Protein AF-A0A9D6MX00-F1 (afdb_monomer)

Sequence (303 aa):
MRAGAASLRALCLAVLLPLNPARSAAAAAADRAGPEVAFKVITVYERATGSNRFDLFVPSTRDEASPQLATTRPVCRALLTSDWPAGPVPLFWVELARGFELRRRPLKGQENFTAPLFHAIAPANDLLAPQIAGLWSVTATNAQRVRHMPPMELGWDGERIFGRFDQNTDYRFAYLTGGALRSNVVQISVEYINDKYWLEGTWRPGRMDGRFSRLDGDDAGVWNATRRPRDSAPHVAGRLRPLFVWTRASDGAQRYALEGFQEPGWTRAVAPLCQAWEVEPQRTQRTRRGTGQEEPAWIKPSQ

Radius of gyration: 27.95 Å; Cα contacts (8 Å, |Δi|>4): 578; chains: 1; bounding box: 50×78×129 Å

Mean predicted aligned error: 12.85 Å

Secondary structure (DSSP, 8-state):
--PPP---------------HHHHHHHHHHTTS----EEEEEEEEEETTS-EEEE-----------TTEEEEEEEEEEEE-SS--SSPEEEEEEEETTEEEEESS--TT-TTT---SEEEBPPTT-SSHHHH-EEEEEEEEESS-EEEEEEEEEEE-SS-EEEEE-TTSS-TTEEEEEEEEETTEEEEEEEETTEEEEEEEEEETTEEEEEEEETTSS-EEEEEEEEPP-SS-----S-EEEEEEEEETTT--EEEEETT---TTEEE-SS-SEEEE--------------------PPPPP-

Nearest PDB structures (foldseek):
  5ee2-assembly1_A  TM=6.091E-01  e=1.651E-02  Neisseria gonorrhoeae FA 1090
  1pby-assembly1_A  TM=4.425E-01  e=1.050E-02  Paracoccus denitrificans
  5bvs-assembly2_B  TM=5.735E-01  e=1.011E-01  Pygoscelis papua
  1mdc-assembly1_A  TM=5.108E-01  e=4.997E-02  Manduca sexta
  7ntp-assembly2_B  TM=5.325E-01  e=2.766E-01  Homo sapiens

Foldseek 3Di:
DDDDDDDDDDDDDDDDDDDPVVVVVVVVVVVLPPPPWDKAFWKWFQFPVRFIDIDRDDPDDDDDDPPGGPDIDGFFIFTDDQFFFQAWQFWFWEADPVGTDIASAYPQVCQLPTDGSGTFHAFPVCPVFNQFAGWKWKWWDDPPDIDGDAIWGWGDRPFWIATAGDNVDPQPQKHFNTWGADPQWIWTWMGGNHWIKIFIFGDDRQKTKGKMDTPPDDDIGIMMIGGDDRPPDPDDPADWFFKWWKAAPPPRHIDIHTPPDDDPRIDTDPDGRHIGGHDDDPPPPPPPPPPPPPDDDDDDDDD

pLDDT: mean 76.04, std 21.47, range [29.2, 98.25]

Solvent-accessible surface area (backbone atoms only — not comparable to full-atom values): 17928 Å² total; per-residue (Å²): 137,87,85,80,88,82,85,84,83,80,83,82,82,78,82,81,72,84,80,57,66,70,59,54,50,50,53,58,51,57,71,63,58,61,78,82,77,44,74,44,60,36,31,35,33,31,34,78,85,64,31,55,44,80,48,81,66,67,99,69,79,96,73,82,87,67,98,55,64,70,48,79,46,81,58,27,32,37,40,44,69,96,65,52,53,51,28,40,34,50,32,18,76,35,84,50,100,91,48,71,46,83,34,63,59,61,56,92,94,36,44,82,79,55,72,58,71,33,30,33,39,43,34,91,88,44,74,58,30,38,58,53,9,12,37,25,45,31,40,38,36,40,97,89,48,79,41,80,48,74,34,35,34,33,35,46,70,88,74,37,36,46,38,22,51,47,81,94,46,94,63,87,52,48,42,52,78,41,30,39,69,53,101,47,40,34,38,39,35,35,38,47,76,89,46,45,34,43,37,40,30,46,50,51,91,51,38,36,40,38,38,34,34,34,76,90,54,88,59,47,36,39,34,39,31,40,46,50,73,54,71,73,74,82,82,69,89,64,57,74,38,44,29,28,49,27,36,27,76,93,77,64,37,44,40,72,43,42,71,86,72,80,60,92,67,53,44,70,52,89,66,51,78,23,25,33,28,52,65,74,75,77,74,76,76,73,76,76,75,74,85,75,78,79,76,81,84,77,84,82,84,88,128

Structure (mmCIF, N/CA/C/O backbone):
data_AF-A0A9D6MX00-F1
#
_entry.id   AF-A0A9D6MX00-F1
#
loop_
_atom_site.group_PDB
_atom_site.id
_atom_site.type_symbol
_atom_site.label_atom_id
_atom_site.label_alt_id
_atom_site.label_comp_id
_atom_site.label_asym_id
_atom_site.label_entity_id
_atom_site.label_seq_id
_atom_site.pdbx_PDB_ins_code
_atom_site.Cartn_x
_atom_site.Cartn_y
_atom_site.Cartn_z
_atom_site.occupancy
_atom_site.B_iso_or_equiv
_atom_site.auth_seq_id
_atom_site.auth_comp_id
_atom_site.auth_asym_id
_atom_site.auth_atom_id
_atom_site.pdbx_PDB_model_num
ATOM 1 N N . MET A 1 1 ? 18.773 -0.652 -65.800 1.00 44.25 1 MET A N 1
ATOM 2 C CA . MET A 1 1 ? 19.829 -0.974 -64.812 1.00 44.25 1 MET A CA 1
ATOM 3 C C . MET A 1 1 ? 20.452 0.323 -64.317 1.00 44.25 1 MET A C 1
ATOM 5 O O . MET A 1 1 ? 20.738 1.172 -65.147 1.00 44.25 1 MET A O 1
ATOM 9 N N . ARG A 1 2 ? 20.658 0.423 -62.994 1.00 39.22 2 ARG A N 1
ATOM 10 C CA . ARG A 1 2 ? 21.179 1.562 -62.202 1.00 39.22 2 ARG A CA 1
ATOM 11 C C . ARG A 1 2 ? 20.221 2.749 -62.016 1.00 39.22 2 ARG A C 1
ATOM 13 O O . ARG A 1 2 ? 20.287 3.734 -62.736 1.00 39.22 2 ARG A O 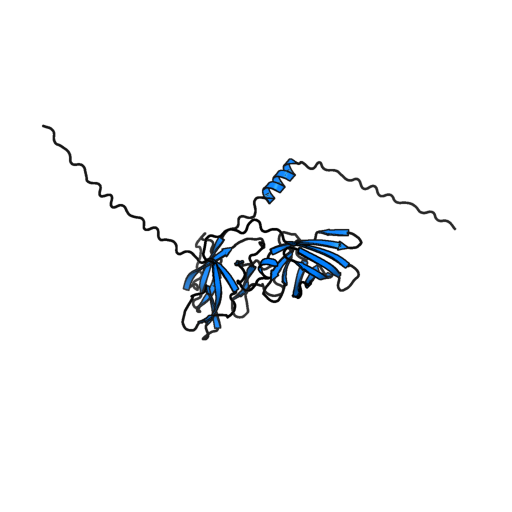1
ATOM 20 N N . ALA A 1 3 ? 19.393 2.659 -60.974 1.00 35.50 3 ALA A N 1
ATOM 21 C CA . ALA A 1 3 ? 18.846 3.824 -60.280 1.00 35.50 3 ALA A CA 1
ATOM 22 C C . ALA A 1 3 ? 19.689 4.050 -59.015 1.00 35.50 3 ALA A C 1
ATOM 24 O O . ALA A 1 3 ? 19.842 3.142 -58.197 1.00 35.50 3 ALA A O 1
ATOM 25 N N . GLY A 1 4 ? 20.316 5.224 -58.936 1.00 31.06 4 GLY A N 1
ATOM 26 C CA . GLY A 1 4 ? 21.195 5.643 -57.851 1.00 31.06 4 GLY A CA 1
ATOM 27 C C . GLY A 1 4 ? 20.419 6.117 -56.626 1.00 31.06 4 GLY A C 1
ATOM 28 O O . GLY A 1 4 ? 19.359 6.728 -56.736 1.00 31.06 4 GLY A O 1
ATOM 29 N N . ALA A 1 5 ? 20.979 5.819 -55.457 1.00 37.00 5 ALA A N 1
ATOM 30 C CA . ALA A 1 5 ? 20.491 6.237 -54.156 1.00 37.00 5 ALA A CA 1
ATOM 31 C C . ALA A 1 5 ? 20.630 7.759 -53.973 1.00 37.00 5 ALA A C 1
ATOM 33 O O . ALA A 1 5 ? 21.734 8.300 -54.050 1.00 37.00 5 ALA A O 1
ATOM 34 N N . ALA A 1 6 ? 19.518 8.435 -53.682 1.00 36.34 6 ALA A N 1
ATOM 35 C CA . ALA A 1 6 ? 19.512 9.805 -53.185 1.00 36.34 6 ALA A CA 1
ATOM 36 C C . ALA A 1 6 ? 19.495 9.780 -51.648 1.00 36.34 6 ALA A C 1
ATOM 38 O O . ALA A 1 6 ? 18.560 9.290 -51.018 1.00 36.34 6 ALA A O 1
ATOM 39 N N . SER A 1 7 ? 20.581 10.281 -51.068 1.00 33.62 7 SER A N 1
ATOM 40 C CA . SER A 1 7 ? 20.827 10.419 -49.634 1.00 33.62 7 SER A CA 1
ATOM 41 C C . SER A 1 7 ? 20.090 11.649 -49.092 1.00 33.62 7 SER A C 1
ATOM 43 O O . SER A 1 7 ? 20.405 12.772 -49.483 1.00 33.62 7 SER A O 1
ATOM 45 N N . LEU A 1 8 ? 19.117 11.455 -48.195 1.00 29.53 8 LEU A N 1
ATOM 46 C CA . LEU A 1 8 ? 18.500 12.537 -47.420 1.00 29.53 8 LEU A CA 1
ATOM 47 C C . LEU A 1 8 ? 19.255 12.692 -46.091 1.00 29.53 8 LEU A C 1
ATOM 49 O O . LEU A 1 8 ? 19.057 11.928 -45.148 1.00 29.53 8 LEU A O 1
ATOM 53 N N . ARG A 1 9 ? 20.129 13.700 -46.008 1.00 34.59 9 ARG A N 1
ATOM 54 C CA . ARG A 1 9 ? 20.671 14.204 -44.739 1.00 34.59 9 ARG A CA 1
ATOM 55 C C . ARG A 1 9 ? 19.695 15.235 -44.170 1.00 34.59 9 ARG A C 1
ATOM 57 O O . ARG A 1 9 ? 19.636 16.355 -44.665 1.00 34.59 9 ARG A O 1
ATOM 64 N N . ALA A 1 10 ? 18.946 14.864 -43.134 1.00 31.95 10 ALA A N 1
ATOM 65 C CA . ALA A 1 10 ? 18.184 15.810 -42.325 1.00 31.95 10 ALA A CA 1
ATOM 66 C C . ALA A 1 10 ? 19.106 16.438 -41.268 1.00 31.95 10 ALA A C 1
ATOM 68 O O . ALA A 1 10 ? 19.697 15.748 -40.437 1.00 31.95 10 ALA A O 1
ATOM 69 N N . LEU A 1 11 ? 19.253 17.757 -41.352 1.00 31.41 11 LEU A N 1
ATOM 70 C CA . LEU A 1 11 ? 20.008 18.608 -40.443 1.00 31.41 11 LEU A CA 1
ATOM 71 C C . LEU A 1 11 ? 19.153 18.851 -39.183 1.00 31.41 11 LEU A C 1
ATOM 73 O O . LEU A 1 11 ? 18.177 19.596 -39.238 1.00 31.41 11 LEU A O 1
ATOM 77 N N . CYS A 1 12 ? 19.486 18.230 -38.049 1.00 29.70 12 CYS A N 1
ATOM 78 C CA . CYS A 1 12 ? 18.892 18.595 -36.759 1.00 29.70 12 CYS A CA 1
ATOM 79 C C . CYS A 1 12 ? 19.639 19.803 -36.184 1.00 29.70 12 CYS A C 1
ATOM 81 O O . CYS A 1 12 ? 20.753 19.679 -35.677 1.00 29.70 12 CYS A O 1
ATOM 83 N N . LEU A 1 13 ? 19.010 20.974 -36.266 1.00 29.20 13 LEU A N 1
ATOM 84 C CA . LEU A 1 13 ? 19.435 22.190 -35.583 1.00 29.20 13 LEU A CA 1
ATOM 85 C C . LEU A 1 13 ? 19.046 22.071 -34.097 1.00 29.20 13 LEU A C 1
ATOM 87 O O . LEU A 1 13 ? 17.888 22.258 -33.731 1.00 29.20 13 LEU A O 1
ATOM 91 N N . ALA A 1 14 ? 19.999 21.710 -33.237 1.00 34.19 14 ALA A N 1
ATOM 92 C CA . ALA A 1 14 ? 19.814 21.748 -31.790 1.00 34.19 14 ALA A CA 1
ATOM 93 C C . ALA A 1 14 ? 19.948 23.199 -31.303 1.00 34.19 14 ALA A C 1
ATOM 95 O O . ALA A 1 14 ? 21.042 23.762 -31.283 1.00 34.19 14 ALA A O 1
ATOM 96 N N . VAL A 1 15 ? 18.829 23.812 -30.914 1.00 30.48 15 VAL A N 1
ATOM 97 C CA . VAL A 1 15 ? 18.824 25.090 -30.194 1.00 30.48 15 VAL A CA 1
ATOM 98 C C . VAL A 1 15 ? 19.306 24.822 -28.767 1.00 30.48 15 VAL A C 1
ATOM 100 O O . VAL A 1 15 ? 18.559 24.339 -27.919 1.00 30.48 15 VAL A O 1
ATOM 103 N N . LEU A 1 16 ? 20.583 25.105 -28.513 1.00 32.97 16 LEU A N 1
ATOM 104 C CA . LEU A 1 16 ? 21.163 25.163 -27.173 1.00 32.97 16 LEU A CA 1
ATOM 105 C C . LEU A 1 16 ? 20.635 26.416 -26.464 1.00 32.97 16 LEU A C 1
ATOM 107 O O . LEU A 1 16 ? 21.154 27.515 -26.649 1.00 32.97 16 LEU A O 1
ATOM 111 N N . LEU A 1 17 ? 19.591 26.256 -25.651 1.00 34.38 17 LEU A N 1
ATOM 112 C CA . LEU A 1 17 ? 19.233 27.261 -24.652 1.00 34.38 17 LEU A CA 1
ATOM 113 C C . LEU A 1 17 ? 20.302 27.255 -23.543 1.00 34.38 17 LEU A C 1
ATOM 115 O O . LEU A 1 17 ? 20.659 26.176 -23.061 1.00 34.38 17 LEU A O 1
ATOM 119 N N . PRO A 1 18 ? 20.809 28.418 -23.096 1.00 34.94 18 PRO A N 1
ATOM 120 C CA . PRO A 1 18 ? 21.734 28.470 -21.974 1.00 34.94 18 PRO A CA 1
ATOM 121 C C . PRO A 1 18 ? 21.008 28.038 -20.693 1.00 34.94 18 PRO A C 1
ATOM 123 O O . PRO A 1 18 ? 20.099 28.712 -20.205 1.00 34.94 18 PRO A O 1
ATOM 126 N N . LEU A 1 19 ? 21.417 26.892 -20.145 1.00 42.53 19 LEU A N 1
ATOM 127 C CA . LEU A 1 19 ? 21.040 26.449 -18.806 1.00 42.53 19 LEU A CA 1
ATOM 128 C C . LEU A 1 19 ? 21.560 27.480 -17.804 1.00 42.53 19 LEU A C 1
ATOM 130 O O . LEU A 1 19 ? 22.758 27.567 -17.556 1.00 42.53 19 LEU A O 1
ATOM 134 N N . ASN A 1 20 ? 20.657 28.284 -17.246 1.00 41.50 20 ASN A N 1
ATOM 135 C CA . ASN A 1 20 ? 20.986 29.237 -16.196 1.00 41.50 20 ASN A CA 1
ATOM 136 C C . ASN A 1 20 ? 21.265 28.456 -14.891 1.00 41.50 20 ASN A C 1
ATOM 138 O O . ASN A 1 20 ? 20.321 27.906 -14.306 1.00 41.50 20 ASN A O 1
ATOM 142 N N . PRO A 1 21 ? 22.523 28.371 -14.414 1.00 46.69 21 PRO A N 1
ATOM 143 C CA . PRO A 1 21 ? 22.894 27.509 -13.289 1.00 46.69 21 PRO A CA 1
ATOM 144 C C . PRO A 1 21 ? 22.188 27.907 -11.983 1.00 46.69 21 PRO A C 1
ATOM 146 O O . PRO A 1 21 ? 21.930 27.054 -11.135 1.00 46.69 21 PRO A O 1
ATOM 149 N N . ALA A 1 22 ? 21.772 29.172 -11.852 1.00 45.38 22 ALA A N 1
ATOM 150 C CA . ALA A 1 22 ? 21.023 29.662 -10.696 1.00 45.38 22 ALA A CA 1
ATOM 151 C C . ALA A 1 22 ? 19.614 29.045 -10.585 1.00 45.38 22 ALA A C 1
ATOM 153 O O . ALA A 1 22 ? 19.132 28.787 -9.483 1.00 45.38 22 ALA A O 1
ATOM 154 N N . ARG A 1 23 ? 18.963 28.736 -11.717 1.00 40.25 23 ARG A N 1
ATOM 155 C CA . ARG A 1 23 ? 17.630 28.106 -11.734 1.00 40.25 23 ARG A CA 1
ATOM 156 C C . ARG A 1 23 ? 17.713 26.604 -11.439 1.00 40.25 23 ARG A C 1
ATOM 158 O O . ARG A 1 23 ? 16.824 26.063 -10.789 1.00 40.25 23 ARG A O 1
ATOM 165 N N . SER A 1 24 ? 18.816 25.962 -11.836 1.00 47.53 24 SER A N 1
ATOM 166 C CA . SER A 1 24 ? 19.119 24.566 -11.490 1.00 47.53 24 SER A CA 1
ATOM 167 C C . SER A 1 24 ? 19.434 24.393 -10.001 1.00 47.53 24 SER A C 1
ATOM 169 O O . SER A 1 24 ? 19.041 23.390 -9.412 1.00 47.53 24 SER A O 1
ATOM 171 N N . ALA A 1 25 ? 20.104 25.367 -9.376 1.00 42.97 25 ALA A N 1
ATOM 172 C CA . ALA A 1 25 ? 20.400 25.342 -7.945 1.00 42.97 25 ALA A CA 1
ATOM 173 C C . ALA A 1 25 ? 19.152 25.591 -7.080 1.00 42.97 25 ALA A C 1
ATOM 175 O O . ALA A 1 25 ? 18.973 24.917 -6.070 1.00 42.97 25 ALA A O 1
ATOM 176 N N . ALA A 1 26 ? 18.257 26.498 -7.492 1.00 44.47 26 ALA A N 1
ATOM 177 C CA . ALA A 1 26 ? 16.989 26.739 -6.798 1.00 44.47 26 ALA A CA 1
ATOM 178 C C . ALA A 1 26 ? 16.017 25.549 -6.914 1.00 44.47 26 ALA A C 1
ATOM 180 O O . ALA A 1 26 ? 15.392 25.181 -5.923 1.00 44.47 26 ALA A O 1
ATOM 181 N N . ALA A 1 27 ? 15.944 24.897 -8.082 1.00 44.12 27 ALA A N 1
ATOM 182 C CA . ALA A 1 27 ? 15.178 23.660 -8.252 1.00 44.12 27 ALA A CA 1
ATOM 183 C C . ALA A 1 27 ? 15.751 22.512 -7.400 1.00 44.12 27 ALA A C 1
ATOM 185 O O . ALA A 1 27 ? 15.000 21.832 -6.712 1.00 44.12 27 ALA A O 1
ATOM 186 N N . ALA A 1 28 ? 17.079 22.354 -7.354 1.00 42.00 28 ALA A N 1
ATOM 187 C CA . ALA A 1 28 ? 17.737 21.345 -6.520 1.00 42.00 28 ALA A CA 1
ATOM 188 C C . ALA A 1 28 ? 17.668 21.641 -5.007 1.00 42.00 28 ALA A C 1
ATOM 190 O O . ALA A 1 28 ? 17.794 20.724 -4.201 1.00 42.00 28 ALA A O 1
ATOM 191 N N . ALA A 1 29 ? 17.500 22.905 -4.603 1.00 39.00 29 ALA A N 1
ATOM 192 C CA . ALA A 1 29 ? 17.306 23.293 -3.206 1.00 39.00 29 ALA A CA 1
ATOM 193 C C . ALA A 1 29 ? 15.848 23.113 -2.750 1.00 39.00 29 ALA A C 1
ATOM 195 O O . ALA A 1 29 ? 15.624 22.677 -1.624 1.00 39.00 29 ALA A O 1
ATOM 196 N N . ALA A 1 30 ? 14.871 23.377 -3.625 1.00 42.91 30 ALA A N 1
ATOM 197 C CA . ALA A 1 30 ? 13.462 23.068 -3.374 1.00 42.91 30 ALA A CA 1
ATOM 198 C C . ALA A 1 30 ? 13.216 21.550 -3.280 1.00 42.91 30 ALA A C 1
ATOM 200 O O . ALA A 1 30 ? 12.453 21.114 -2.430 1.00 42.91 30 ALA A O 1
ATOM 201 N N . ASP A 1 31 ? 13.945 20.744 -4.060 1.00 39.75 31 ASP A N 1
ATOM 202 C CA . ASP A 1 31 ? 13.894 19.271 -4.013 1.00 39.75 31 ASP A CA 1
ATOM 203 C C . ASP A 1 31 ? 14.582 18.671 -2.759 1.00 39.75 31 ASP A C 1
ATOM 205 O O . ASP A 1 31 ? 14.485 17.475 -2.501 1.00 39.75 31 ASP A O 1
ATOM 209 N N . ARG A 1 32 ? 15.287 19.492 -1.957 1.00 38.09 32 ARG A N 1
ATOM 210 C CA . ARG A 1 32 ? 15.902 19.096 -0.668 1.00 38.09 32 ARG A CA 1
ATOM 211 C C . ARG A 1 32 ? 15.059 19.447 0.554 1.00 38.09 32 ARG A C 1
ATOM 213 O O . ARG A 1 32 ? 15.330 18.925 1.636 1.00 38.09 32 ARG A O 1
ATOM 220 N N . ALA A 1 33 ? 14.070 20.325 0.412 1.00 42.47 33 ALA A N 1
ATOM 221 C CA . ALA A 1 33 ? 13.042 20.490 1.425 1.00 42.47 33 ALA A CA 1
ATOM 222 C C . ALA A 1 33 ? 12.058 19.333 1.237 1.00 42.47 33 ALA A C 1
ATOM 224 O O . ALA A 1 33 ? 11.074 19.460 0.514 1.00 42.47 33 ALA A O 1
ATOM 225 N N . GLY A 1 34 ? 12.385 18.173 1.818 1.00 47.81 34 GLY A N 1
ATOM 226 C CA . GLY A 1 34 ? 11.495 17.014 1.798 1.00 47.81 34 GLY A CA 1
ATOM 227 C C . GLY A 1 34 ? 10.080 17.421 2.237 1.00 47.81 34 GLY A C 1
ATOM 228 O O . GLY A 1 34 ? 9.943 18.357 3.035 1.00 47.81 34 GLY A O 1
ATOM 229 N N . PRO A 1 35 ? 9.029 16.770 1.709 1.00 51.09 35 PRO A N 1
ATOM 230 C CA . PRO A 1 35 ? 7.648 17.158 1.972 1.00 51.09 35 PRO A CA 1
ATOM 231 C C . PRO A 1 35 ? 7.409 17.288 3.477 1.00 51.09 35 PRO A C 1
ATOM 233 O O . PRO A 1 35 ? 7.854 16.441 4.256 1.00 51.09 35 PRO A O 1
ATOM 236 N N . GLU A 1 36 ? 6.721 18.353 3.898 1.00 50.62 36 GLU A N 1
ATOM 237 C CA . GLU A 1 36 ? 6.366 18.547 5.302 1.00 50.62 36 GLU A CA 1
ATOM 238 C C . GLU A 1 36 ? 5.460 17.393 5.737 1.00 50.62 36 GLU A C 1
ATOM 240 O O . GLU A 1 36 ? 4.271 17.314 5.427 1.00 50.62 36 GLU A O 1
ATOM 245 N N . VAL A 1 37 ? 6.063 16.440 6.434 1.00 60.62 37 VAL A N 1
ATOM 246 C CA . VAL A 1 37 ? 5.371 15.286 6.972 1.00 60.62 37 VAL A CA 1
ATOM 247 C C . VAL A 1 37 ? 4.538 15.743 8.171 1.00 60.62 37 VAL A C 1
ATOM 249 O O . VAL A 1 37 ? 5.026 15.833 9.299 1.00 60.62 37 VAL A O 1
ATOM 252 N N . ALA A 1 38 ? 3.249 15.982 7.940 1.00 66.94 38 ALA A N 1
ATOM 253 C CA . ALA A 1 38 ? 2.304 16.307 8.997 1.00 66.94 38 ALA A CA 1
ATOM 254 C C . ALA A 1 38 ? 1.739 15.030 9.647 1.00 66.94 38 ALA A C 1
ATOM 256 O O . ALA A 1 38 ? 1.052 14.221 9.016 1.00 66.94 38 ALA A O 1
ATOM 257 N N . PHE A 1 39 ? 1.960 14.870 10.954 1.00 71.81 39 PHE A N 1
ATOM 258 C CA . PHE A 1 39 ? 1.196 13.909 11.754 1.00 71.81 39 PHE A CA 1
ATOM 259 C C . PHE A 1 39 ? -0.131 14.519 12.141 1.00 71.81 39 PHE A C 1
ATOM 261 O O . PHE A 1 39 ? -0.164 15.576 12.772 1.00 71.81 39 PHE A O 1
ATOM 268 N N . LYS A 1 40 ? -1.221 13.815 11.846 1.00 73.94 40 LYS A N 1
ATOM 269 C CA . LYS A 1 40 ? -2.545 14.203 12.331 1.00 73.94 40 LYS A CA 1
ATOM 270 C C . LYS A 1 40 ? -3.121 13.129 13.238 1.00 73.94 40 LYS A C 1
ATOM 272 O O . LYS A 1 40 ? -2.820 11.939 13.116 1.00 73.94 40 LYS A O 1
ATOM 277 N N . VAL A 1 41 ? -3.920 13.581 14.198 1.00 72.06 41 VAL A N 1
ATOM 278 C CA . VAL A 1 41 ? -4.743 12.693 15.015 1.00 72.06 41 VAL A CA 1
ATOM 279 C C . VAL A 1 41 ? -5.873 12.186 14.130 1.00 72.06 41 VAL A C 1
ATOM 281 O O . VAL A 1 41 ? -6.606 12.966 13.529 1.00 72.06 41 VAL A O 1
ATOM 284 N N . ILE A 1 42 ? -5.985 10.870 14.049 1.00 77.12 42 ILE A N 1
ATOM 285 C CA . ILE A 1 42 ? -7.085 10.175 13.410 1.00 77.12 42 ILE A CA 1
ATOM 286 C C . ILE A 1 42 ? -8.199 10.033 14.447 1.00 77.12 42 ILE A C 1
ATOM 288 O O . ILE A 1 42 ? -8.046 9.343 15.464 1.00 77.12 42 ILE A O 1
ATOM 292 N N . THR A 1 43 ? -9.317 10.699 14.179 1.00 68.75 43 THR A N 1
ATOM 293 C CA . THR A 1 43 ? -10.520 10.643 15.009 1.00 68.75 43 THR A CA 1
ATOM 294 C C . THR A 1 43 ? -11.509 9.674 14.387 1.00 68.75 43 THR A C 1
ATOM 296 O O . THR A 1 43 ? -11.688 9.630 13.169 1.00 68.75 43 THR A O 1
ATOM 299 N N . VAL A 1 44 ? -12.158 8.884 15.235 1.00 67.94 44 VAL A N 1
ATOM 300 C CA . VAL A 1 44 ? -13.238 8.005 14.809 1.00 67.94 44 VAL A CA 1
ATOM 301 C C . VAL A 1 44 ? -14.541 8.482 15.412 1.00 67.94 44 VAL A C 1
ATOM 303 O O . VAL A 1 44 ? -14.625 8.801 16.600 1.00 67.94 44 VAL A O 1
ATOM 306 N N . TYR A 1 45 ? -15.547 8.518 14.555 1.00 65.56 45 TYR A N 1
ATOM 307 C CA . TYR A 1 45 ? -16.910 8.861 14.883 1.00 65.56 45 TYR A CA 1
ATOM 308 C C . TYR A 1 45 ? -17.697 7.574 15.039 1.00 65.56 45 TYR A C 1
ATOM 310 O O . TYR A 1 45 ? -17.689 6.712 14.155 1.00 65.56 45 TYR A O 1
ATOM 318 N N . GLU A 1 46 ? -18.391 7.449 16.157 1.00 62.91 46 GLU A N 1
ATOM 319 C CA . GLU A 1 46 ? -19.357 6.382 16.339 1.00 62.91 46 GLU A CA 1
ATOM 320 C C . GLU A 1 46 ? -20.719 6.859 15.831 1.00 62.91 46 GLU A C 1
ATOM 322 O O . GLU A 1 46 ? -21.256 7.879 16.279 1.00 62.91 46 GLU A O 1
ATOM 327 N N . ARG A 1 47 ? -21.272 6.141 14.848 1.00 65.56 47 ARG A N 1
ATOM 328 C CA . ARG A 1 47 ? -22.661 6.350 14.423 1.00 65.56 47 ARG A CA 1
ATOM 329 C C . ARG A 1 47 ? -23.604 5.846 15.512 1.00 65.56 47 ARG A C 1
ATOM 331 O O . ARG A 1 47 ? -23.251 4.941 16.260 1.00 65.56 47 ARG A O 1
ATOM 338 N N . ALA A 1 48 ? -24.842 6.339 15.527 1.00 61.41 48 ALA A N 1
ATOM 339 C CA . ALA A 1 48 ? -25.893 5.840 16.425 1.00 61.41 48 ALA A CA 1
AT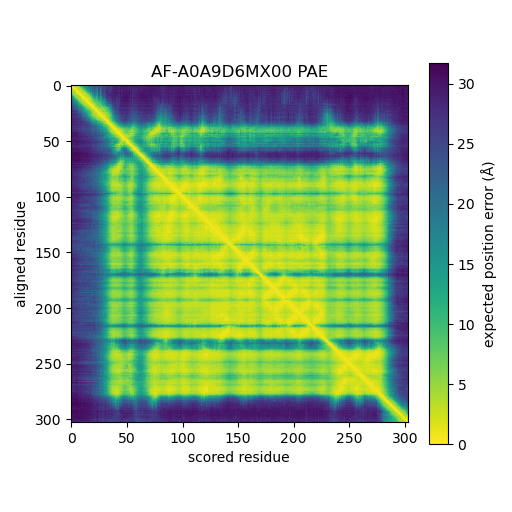OM 340 C C . ALA A 1 48 ? -26.121 4.310 16.337 1.00 61.41 48 ALA A C 1
ATOM 342 O O . ALA A 1 48 ? -26.568 3.690 17.294 1.00 61.41 48 ALA A O 1
ATOM 343 N N . THR A 1 49 ? -25.761 3.687 15.211 1.00 64.06 49 THR A N 1
ATOM 344 C CA . THR A 1 49 ? -25.798 2.230 14.994 1.00 64.06 49 THR A CA 1
ATOM 345 C C . THR A 1 49 ? -24.637 1.468 15.658 1.00 64.06 49 THR A C 1
ATOM 347 O O . THR A 1 49 ? -24.584 0.244 15.589 1.00 64.06 49 THR A O 1
ATOM 350 N N . GLY A 1 50 ? -23.677 2.155 16.287 1.00 62.12 50 GLY A N 1
ATOM 351 C CA . GLY A 1 50 ? -22.458 1.578 16.875 1.00 62.12 50 GLY A CA 1
ATOM 352 C C . GLY A 1 50 ? -21.340 1.258 15.872 1.00 62.12 50 GLY A C 1
ATOM 353 O 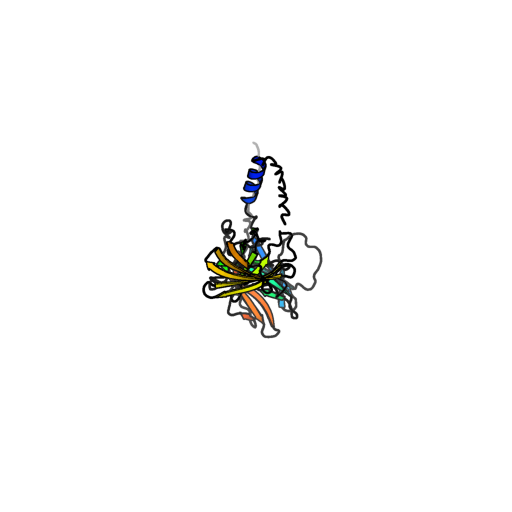O . GLY A 1 50 ? -20.294 0.735 16.256 1.00 62.12 50 GLY A O 1
ATOM 354 N N . SER A 1 51 ? -21.531 1.557 14.582 1.00 62.09 51 SER A N 1
ATOM 355 C CA . SER A 1 51 ? -20.487 1.415 13.559 1.00 62.09 51 SER A CA 1
ATOM 356 C C . SER A 1 51 ? -19.556 2.628 13.542 1.00 62.09 51 SER A C 1
ATOM 358 O O . SER A 1 51 ? -20.025 3.769 13.614 1.00 62.09 51 SER A O 1
ATOM 360 N N . ASN A 1 52 ? -18.260 2.394 13.345 1.00 65.75 52 ASN A N 1
ATOM 361 C CA . ASN A 1 52 ? -17.271 3.461 13.223 1.00 65.75 52 ASN A CA 1
ATOM 362 C C . ASN A 1 52 ? -17.212 4.053 11.804 1.00 65.75 52 ASN A C 1
ATOM 364 O O . ASN A 1 52 ? -17.126 3.318 10.821 1.00 65.75 52 ASN A O 1
ATOM 368 N N . ARG A 1 53 ? -17.132 5.384 11.707 1.00 66.44 53 ARG A N 1
ATOM 369 C CA . ARG A 1 53 ? -16.627 6.110 10.533 1.00 66.44 53 ARG A CA 1
ATOM 370 C C . ARG A 1 53 ? -15.329 6.814 10.915 1.00 66.44 53 ARG A C 1
ATOM 372 O O . ARG A 1 53 ? -15.287 7.512 11.924 1.00 66.44 53 ARG A O 1
ATOM 379 N N . PHE A 1 54 ? -14.270 6.626 10.136 1.00 64.19 54 PHE A N 1
ATOM 380 C CA . PHE A 1 54 ? -13.077 7.457 10.275 1.00 64.19 54 PHE A CA 1
ATOM 381 C C . PHE A 1 54 ? -13.268 8.732 9.473 1.00 64.19 54 PHE A C 1
ATOM 383 O O . PHE A 1 54 ? -13.595 8.652 8.293 1.00 64.19 54 PHE A O 1
ATOM 390 N N . ASP A 1 55 ? -12.996 9.878 10.086 1.00 60.81 55 ASP A N 1
ATOM 391 C CA . ASP A 1 55 ? -12.753 11.102 9.333 1.00 60.81 55 ASP A CA 1
ATOM 392 C C . ASP A 1 55 ? -11.435 11.721 9.815 1.00 60.81 55 ASP A C 1
ATOM 394 O O . ASP A 1 55 ? -11.087 11.721 11.002 1.00 60.81 55 ASP A O 1
ATOM 398 N N . LEU A 1 56 ? -10.672 12.238 8.855 1.00 54.94 56 LEU A N 1
ATOM 399 C CA . LEU A 1 56 ? -9.463 13.010 9.102 1.00 54.94 56 LEU A CA 1
ATOM 400 C C . LEU A 1 56 ? -9.883 14.388 9.600 1.00 54.94 56 LEU A C 1
ATOM 402 O O . LEU A 1 56 ? -10.071 15.309 8.809 1.00 54.94 56 LEU A O 1
ATOM 406 N N . PHE A 1 57 ? -10.078 14.541 10.905 1.00 49.97 57 PHE A N 1
ATOM 407 C CA . PHE A 1 57 ? -10.435 15.846 11.440 1.00 49.97 57 PHE A CA 1
ATOM 408 C C . PHE A 1 57 ? -9.264 16.824 11.262 1.00 49.97 57 PHE A C 1
ATOM 410 O O . PHE A 1 57 ? -8.200 16.667 11.866 1.00 49.97 57 PHE A O 1
ATOM 417 N N . VAL A 1 58 ? -9.472 17.857 10.445 1.00 44.19 58 VAL A N 1
ATOM 418 C CA . VAL A 1 58 ? -8.749 19.125 10.558 1.00 44.19 58 VAL A CA 1
ATOM 419 C C . VAL A 1 58 ? -9.650 20.030 11.398 1.00 44.19 58 VAL A C 1
ATOM 421 O O . VAL A 1 58 ? -10.762 20.315 10.958 1.00 44.19 58 VAL A O 1
ATOM 424 N N . PRO A 1 59 ? -9.240 20.446 12.610 1.00 38.53 59 PRO A N 1
ATOM 425 C CA . PRO A 1 59 ? -9.990 21.396 13.423 1.00 38.53 59 PRO A CA 1
ATOM 426 C C . PRO A 1 59 ? -10.001 22.767 12.745 1.00 38.53 59 PRO A C 1
ATOM 428 O O . PRO A 1 59 ? -9.234 23.656 13.094 1.00 38.53 59 PRO A O 1
ATOM 431 N N . SER A 1 60 ? -10.844 22.958 11.745 1.00 37.84 60 SER A N 1
ATOM 432 C CA . SER A 1 60 ? -11.093 24.275 11.180 1.00 37.84 60 SER A CA 1
ATOM 433 C C . SER A 1 60 ? -12.504 24.285 10.624 1.00 37.84 60 SER A C 1
ATOM 435 O O . SER A 1 60 ? -12.832 23.479 9.762 1.00 37.84 60 SER A O 1
ATOM 437 N N . THR A 1 61 ? -13.303 25.183 11.201 1.00 36.06 61 THR A N 1
ATOM 438 C CA . THR A 1 61 ? -14.697 25.517 10.884 1.00 36.06 61 THR A CA 1
ATOM 439 C C . THR A 1 61 ? -15.705 24.398 11.120 1.00 36.06 61 THR A C 1
ATOM 441 O O . THR A 1 61 ? -16.076 23.614 10.254 1.00 36.06 61 THR A O 1
ATOM 444 N N . ARG A 1 62 ? -16.166 24.382 12.369 1.00 45.81 62 ARG A N 1
ATOM 445 C CA . ARG A 1 62 ? -17.474 23.898 12.790 1.00 45.81 62 ARG A CA 1
ATOM 446 C C . ARG A 1 62 ? -18.540 24.639 11.977 1.00 45.81 62 ARG A C 1
ATOM 448 O O . ARG A 1 62 ? -18.954 25.703 12.408 1.00 45.81 62 ARG A O 1
ATOM 455 N N . ASP A 1 63 ? -18.961 24.069 10.857 1.00 39.72 63 ASP A N 1
ATOM 456 C CA . ASP A 1 63 ? -20.238 24.399 10.235 1.00 39.72 63 ASP A CA 1
ATOM 457 C C . ASP A 1 63 ? -20.998 23.109 9.897 1.00 39.72 63 ASP A C 1
ATOM 459 O O . ASP A 1 63 ? -20.503 22.206 9.228 1.00 39.72 63 ASP A O 1
ATOM 463 N N . GLU A 1 64 ? -22.199 23.055 10.473 1.00 39.81 64 GLU A N 1
ATOM 464 C CA . GLU A 1 64 ? -23.381 22.299 10.054 1.00 39.81 64 GLU A CA 1
ATOM 465 C C . GLU A 1 64 ? -23.390 20.758 10.190 1.00 39.81 64 GLU A C 1
ATOM 467 O O . GLU A 1 64 ? -23.070 19.972 9.305 1.00 39.81 64 GLU A O 1
ATOM 472 N N . ALA A 1 65 ? -23.888 20.333 11.357 1.00 41.75 65 ALA A N 1
ATOM 473 C CA . ALA A 1 65 ? -25.008 19.396 11.486 1.00 41.75 65 ALA A CA 1
ATOM 474 C C . ALA A 1 65 ? -25.024 18.141 10.581 1.00 41.75 65 ALA A C 1
ATOM 476 O O . ALA A 1 65 ? -25.818 18.028 9.652 1.00 41.75 65 ALA A O 1
ATOM 477 N N . SER A 1 66 ? -24.292 17.098 10.981 1.00 46.19 66 SER A N 1
ATOM 478 C CA . SER A 1 66 ? -24.749 15.718 10.753 1.00 46.19 66 SER A CA 1
ATOM 479 C C . SER A 1 66 ? -25.360 15.171 12.051 1.00 46.19 66 SER A C 1
ATOM 481 O O . SER A 1 66 ? -24.612 14.725 12.922 1.00 46.19 66 SER A O 1
ATOM 483 N N . PRO A 1 67 ? -26.698 15.177 12.215 1.00 45.84 67 PRO A N 1
ATOM 484 C CA . PRO A 1 67 ? -27.390 14.753 13.444 1.00 45.84 67 PRO A CA 1
ATOM 485 C C . PRO A 1 67 ? -27.295 13.243 13.767 1.00 45.84 67 PRO A C 1
ATOM 487 O O . PRO A 1 67 ? -28.056 12.735 14.581 1.00 45.84 67 PRO A O 1
ATOM 490 N N . GLN A 1 68 ? -26.365 12.504 13.150 1.00 53.38 68 GLN A N 1
ATOM 491 C CA . GLN A 1 68 ? -26.191 11.051 13.312 1.00 53.38 68 GLN A CA 1
ATOM 492 C C . GLN A 1 68 ? -24.879 10.641 14.010 1.00 53.38 68 GLN A C 1
ATOM 494 O O . GLN A 1 68 ? -24.623 9.444 14.182 1.00 53.38 68 GLN A O 1
ATOM 499 N N . LEU A 1 69 ? -24.032 11.602 14.392 1.00 55.38 69 LEU A N 1
ATOM 500 C CA . LEU A 1 69 ? -22.753 11.339 15.058 1.00 55.38 69 LEU A CA 1
ATOM 501 C C . LEU A 1 69 ? -22.973 11.362 16.575 1.00 55.38 69 LEU A C 1
ATOM 503 O O . LEU A 1 69 ? -23.234 12.417 17.147 1.00 55.38 69 LEU A O 1
ATOM 507 N N . ALA A 1 70 ? -22.912 10.191 17.211 1.00 56.66 70 ALA A N 1
ATOM 508 C CA . ALA A 1 70 ? -23.255 10.031 18.622 1.00 56.66 70 ALA A CA 1
ATOM 509 C C . ALA A 1 70 ? -22.100 10.450 19.542 1.00 56.66 70 ALA A C 1
ATOM 511 O O . ALA A 1 70 ? -22.319 11.118 20.549 1.00 56.66 70 ALA A O 1
ATOM 512 N N . THR A 1 71 ? -20.863 10.087 19.190 1.00 64.19 71 THR A N 1
ATOM 513 C CA . THR A 1 71 ? -19.654 10.453 19.940 1.00 64.19 71 THR A CA 1
ATOM 514 C C . THR A 1 71 ? -18.434 10.525 19.019 1.00 64.19 71 THR A C 1
ATOM 516 O O . THR A 1 71 ? -18.333 9.809 18.017 1.00 64.19 71 THR A O 1
ATOM 519 N N . THR A 1 72 ? -17.485 11.397 19.362 1.00 64.88 72 THR A N 1
ATOM 520 C CA . THR A 1 72 ? -16.154 11.448 18.749 1.00 64.88 72 THR A CA 1
ATOM 521 C C . THR A 1 72 ? -15.112 10.995 19.749 1.00 64.88 72 THR A C 1
ATOM 523 O O . THR A 1 72 ? -15.112 11.429 20.901 1.00 64.88 72 THR A O 1
ATOM 526 N N . ARG A 1 73 ? -14.186 10.139 19.312 1.00 71.31 73 ARG A N 1
ATOM 527 C CA . ARG A 1 73 ? -13.011 9.796 20.115 1.00 71.31 73 ARG A CA 1
ATOM 528 C C . ARG A 1 73 ? -11.750 9.718 19.257 1.00 71.31 73 ARG A C 1
ATOM 530 O O . ARG A 1 73 ? -11.790 9.156 18.158 1.00 71.31 73 ARG A O 1
ATOM 537 N N . PRO A 1 74 ? -10.622 10.262 19.736 1.00 75.25 74 PRO A N 1
ATOM 538 C CA . PRO A 1 74 ? -9.341 10.048 19.082 1.00 75.25 74 PRO A CA 1
ATOM 539 C C . PRO A 1 74 ? -8.966 8.561 19.177 1.00 75.25 74 PRO A C 1
ATOM 541 O O . PRO A 1 74 ? -9.161 7.941 20.222 1.00 75.25 74 PRO A O 1
ATOM 544 N N . VAL A 1 75 ? -8.445 7.980 18.092 1.00 81.62 75 VAL A N 1
ATOM 545 C CA . VAL A 1 75 ? -8.041 6.559 18.067 1.00 81.62 75 VAL A CA 1
ATOM 546 C C . VAL A 1 75 ? -6.529 6.413 18.023 1.00 81.62 75 VAL A C 1
ATOM 548 O O . VAL A 1 75 ? -5.952 5.706 18.846 1.00 81.62 75 VAL A O 1
ATOM 551 N N . CYS A 1 76 ? -5.875 7.085 17.083 1.00 85.50 76 CYS A N 1
ATOM 552 C CA . CYS A 1 76 ? -4.425 7.036 16.926 1.00 85.50 76 CYS A CA 1
ATOM 553 C C . CYS A 1 76 ? -3.915 8.298 16.226 1.00 85.50 76 CYS A C 1
ATOM 555 O O . CYS A 1 76 ? -4.689 9.067 15.668 1.00 85.50 76 CYS A O 1
ATOM 557 N N . ARG A 1 77 ? -2.603 8.512 16.219 1.00 84.06 77 ARG A N 1
ATOM 558 C CA . ARG A 1 77 ? -1.933 9.443 15.305 1.00 84.06 77 ARG A CA 1
ATOM 559 C C . ARG A 1 77 ? -1.449 8.663 14.087 1.00 84.06 77 ARG A C 1
ATOM 561 O O . ARG A 1 77 ? -1.008 7.522 14.229 1.00 84.06 77 ARG A O 1
ATOM 568 N N . ALA A 1 78 ? -1.524 9.272 12.909 1.00 82.25 78 ALA A N 1
ATOM 569 C CA . ALA A 1 78 ? -1.023 8.682 11.672 1.00 82.25 78 ALA A CA 1
ATOM 570 C C . ALA A 1 78 ? -0.366 9.729 10.769 1.00 82.25 78 ALA A C 1
ATOM 572 O O . ALA A 1 78 ? -0.489 10.939 10.985 1.00 82.25 78 ALA A O 1
ATOM 573 N N . LEU A 1 79 ? 0.365 9.231 9.775 1.00 84.69 79 LEU A N 1
ATOM 574 C CA . LEU A 1 79 ? 1.083 10.040 8.806 1.00 84.69 79 LEU A CA 1
ATOM 575 C C . LEU A 1 79 ? 0.138 10.463 7.678 1.00 84.69 79 LEU A C 1
ATOM 577 O O . LEU A 1 79 ? -0.383 9.601 6.971 1.00 84.69 79 LEU A O 1
ATOM 581 N N . LEU A 1 80 ? -0.048 11.771 7.482 1.00 84.38 80 LEU A N 1
ATOM 582 C CA . LEU A 1 80 ? -0.727 12.303 6.303 1.00 84.38 80 LEU A CA 1
ATOM 583 C C . LEU A 1 80 ? 0.288 12.908 5.346 1.00 84.38 80 LEU A C 1
ATOM 585 O O . LEU A 1 80 ? 1.093 13.755 5.720 1.00 84.38 80 LEU A O 1
ATOM 589 N N . THR A 1 81 ? 0.232 12.460 4.105 1.00 80.00 81 THR A N 1
ATOM 590 C CA . THR A 1 81 ? 1.075 12.938 3.017 1.00 80.00 81 THR A CA 1
ATOM 591 C C . THR A 1 81 ? 0.370 12.621 1.704 1.00 80.00 81 THR A C 1
ATOM 593 O O . THR A 1 81 ? -0.390 11.651 1.632 1.00 80.00 81 THR A O 1
ATOM 596 N N . SER A 1 82 ? 0.574 13.481 0.708 1.00 73.94 82 SER A N 1
ATOM 597 C CA . SER A 1 82 ? 0.131 13.267 -0.671 1.00 73.94 82 SER A CA 1
ATOM 598 C C . SER A 1 82 ? 0.940 12.185 -1.379 1.00 73.94 82 SER A C 1
ATOM 600 O O . SER A 1 82 ? 0.426 11.554 -2.297 1.00 73.94 82 SER A O 1
ATOM 602 N N . ASP A 1 83 ? 2.174 11.961 -0.932 1.00 80.06 83 ASP A N 1
ATOM 603 C CA . ASP A 1 83 ? 3.129 11.072 -1.582 1.00 80.06 83 ASP A CA 1
ATOM 604 C C . ASP A 1 83 ? 3.126 9.709 -0.888 1.00 80.06 83 ASP A C 1
ATOM 606 O O . ASP A 1 83 ? 2.702 9.586 0.261 1.00 80.06 83 ASP A O 1
ATOM 610 N N . TRP A 1 84 ? 3.624 8.664 -1.552 1.00 86.00 84 TRP A N 1
ATOM 611 C CA . TRP A 1 84 ? 3.808 7.352 -0.922 1.00 86.00 84 TRP A CA 1
ATOM 612 C C . TRP A 1 84 ? 5.218 7.244 -0.327 1.00 86.00 84 TRP A C 1
ATOM 614 O O . TRP A 1 84 ? 6.176 6.921 -1.046 1.00 86.00 84 TRP A O 1
ATOM 624 N N . PRO A 1 85 ? 5.393 7.503 0.984 1.00 85.69 85 PRO A N 1
ATOM 625 C CA . PRO A 1 85 ? 6.703 7.501 1.604 1.00 85.69 85 PRO A CA 1
ATOM 626 C C . PRO A 1 85 ? 7.270 6.086 1.636 1.00 85.69 85 PRO A C 1
ATOM 628 O O . PRO A 1 85 ? 6.567 5.097 1.847 1.00 85.69 85 PRO A O 1
ATOM 631 N N . ALA A 1 86 ? 8.588 5.990 1.524 1.00 87.94 86 ALA A N 1
ATOM 632 C CA . ALA A 1 86 ? 9.281 4.735 1.739 1.00 87.94 86 ALA A CA 1
ATOM 633 C C . ALA A 1 86 ? 9.108 4.256 3.198 1.00 87.94 86 ALA A C 1
ATOM 635 O O . ALA A 1 86 ? 9.641 4.851 4.135 1.00 87.94 86 ALA A O 1
ATOM 636 N N . GLY A 1 87 ? 8.395 3.148 3.397 1.00 88.31 87 GLY A N 1
ATOM 637 C CA . GLY A 1 87 ? 8.362 2.372 4.640 1.00 88.31 87 GLY A CA 1
ATOM 638 C C . GLY A 1 87 ? 6.953 2.229 5.206 1.00 88.31 87 GLY A C 1
ATOM 639 O O . GLY A 1 87 ? 6.504 1.103 5.410 1.00 88.31 87 GLY A O 1
ATOM 640 N N . PRO A 1 88 ? 6.246 3.336 5.472 1.00 90.44 88 PRO A N 1
ATOM 641 C CA . PRO A 1 88 ? 4.846 3.281 5.859 1.00 90.44 88 PRO A CA 1
ATOM 642 C C . PRO A 1 88 ? 3.970 2.621 4.785 1.00 90.44 88 PRO A C 1
ATOM 644 O O . PRO A 1 88 ? 4.198 2.787 3.591 1.00 90.44 88 PRO A O 1
ATOM 647 N N . VAL A 1 89 ? 2.947 1.892 5.221 1.00 92.88 89 VAL A N 1
ATOM 648 C CA . VAL A 1 89 ? 1.919 1.309 4.359 1.00 92.88 89 VAL A CA 1
ATOM 649 C C . VAL A 1 89 ? 0.721 2.251 4.238 1.00 92.88 89 VAL A C 1
ATOM 651 O O . VAL A 1 89 ? 0.340 2.865 5.241 1.00 92.88 89 VAL A O 1
ATOM 654 N N . PRO A 1 90 ? 0.110 2.361 3.049 1.00 93.44 90 PRO A N 1
ATOM 655 C CA . PRO A 1 90 ? -1.115 3.126 2.866 1.00 93.44 90 PRO A CA 1
ATOM 656 C C . PRO A 1 90 ? -2.315 2.381 3.462 1.00 93.44 90 PRO A C 1
ATOM 658 O O . PRO A 1 90 ? -2.442 1.162 3.330 1.00 93.44 90 PRO A O 1
ATOM 661 N N . LEU A 1 91 ? -3.209 3.120 4.113 1.00 93.50 91 LEU A N 1
ATOM 662 C CA . LEU A 1 91 ? -4.505 2.639 4.582 1.00 93.50 91 LEU A CA 1
ATOM 663 C C . LEU A 1 91 ? -5.599 3.419 3.863 1.00 93.50 91 LEU A C 1
ATOM 665 O O . LEU A 1 91 ? -5.597 4.646 3.858 1.00 93.50 91 LEU A O 1
ATOM 669 N N . PHE A 1 92 ? -6.547 2.701 3.280 1.00 92.38 92 PHE A N 1
ATOM 670 C CA . PHE A 1 92 ? -7.642 3.230 2.481 1.00 92.38 92 PHE A CA 1
ATOM 671 C C . PHE A 1 92 ? -8.952 3.072 3.232 1.00 92.38 92 PHE A C 1
ATOM 673 O O . PHE A 1 92 ? -9.204 2.031 3.842 1.00 92.38 92 PHE A O 1
ATOM 680 N N . TRP A 1 93 ? -9.794 4.095 3.136 1.00 89.50 93 TRP A N 1
ATOM 681 C CA . TRP A 1 93 ? -11.188 4.016 3.541 1.00 89.50 93 TRP A CA 1
ATOM 682 C C . TRP A 1 93 ? -12.015 3.563 2.345 1.00 89.50 93 TRP A C 1
ATOM 684 O O . TRP A 1 93 ? -12.148 4.295 1.368 1.00 89.50 93 TRP A O 1
ATOM 694 N N . VAL A 1 94 ? -12.513 2.333 2.397 1.00 89.38 94 VAL A N 1
ATOM 695 C CA . VAL A 1 94 ? -13.198 1.694 1.276 1.00 89.38 94 VAL A CA 1
ATOM 696 C C . VAL A 1 94 ? -14.682 1.576 1.578 1.00 89.38 94 VAL A C 1
ATOM 698 O O . VAL A 1 94 ? -15.066 0.950 2.563 1.00 89.38 94 VAL A O 1
ATOM 701 N N . GLU A 1 95 ? -15.517 2.134 0.707 1.00 86.06 95 GLU A N 1
ATOM 702 C CA . GLU A 1 95 ? -16.965 1.939 0.753 1.00 86.06 95 GLU A CA 1
ATOM 703 C C . GLU A 1 95 ? -17.352 0.585 0.142 1.00 86.06 95 GLU A C 1
ATOM 705 O O . GLU A 1 95 ? -16.902 0.208 -0.939 1.00 86.06 95 GLU A O 1
ATOM 710 N N . LEU A 1 96 ? -18.182 -0.166 0.858 1.00 84.25 96 LEU A N 1
ATOM 711 C CA . LEU A 1 96 ? -18.707 -1.481 0.506 1.00 84.25 96 LEU A CA 1
ATOM 712 C C . LEU A 1 96 ? -20.239 -1.452 0.594 1.00 84.25 96 LEU A C 1
ATOM 714 O O . LEU A 1 96 ? -20.826 -0.620 1.278 1.00 84.25 96 LEU A O 1
ATOM 718 N N . ALA A 1 97 ? -20.906 -2.447 0.004 1.00 82.31 97 ALA A N 1
ATOM 719 C CA . ALA A 1 97 ? -22.372 -2.539 0.023 1.00 82.31 97 ALA A CA 1
ATOM 720 C C . ALA A 1 97 ? -22.999 -2.526 1.437 1.00 82.31 97 ALA A C 1
ATOM 722 O O . ALA A 1 97 ? -24.165 -2.178 1.590 1.00 82.31 97 ALA A O 1
ATOM 723 N N . ARG A 1 98 ? -22.246 -2.931 2.470 1.00 75.56 98 ARG A N 1
ATOM 724 C CA . ARG A 1 98 ? -22.712 -3.018 3.867 1.00 75.56 98 ARG A CA 1
ATOM 725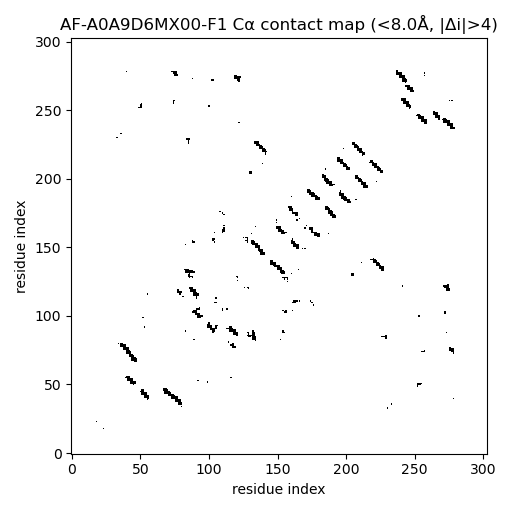 C C . ARG A 1 98 ? -22.087 -1.974 4.798 1.00 75.56 98 ARG A C 1
ATOM 727 O O . ARG A 1 98 ? -22.223 -2.095 6.011 1.00 75.56 98 ARG A O 1
ATOM 734 N N . GLY A 1 99 ? -21.389 -0.976 4.260 1.00 78.25 99 GLY A N 1
ATOM 735 C CA . GLY A 1 99 ? -20.741 0.059 5.061 1.00 78.25 99 GLY A CA 1
ATOM 736 C C . GLY A 1 99 ? -19.340 0.368 4.567 1.00 78.25 99 GLY A C 1
ATOM 737 O O . GLY A 1 99 ? -19.105 0.442 3.372 1.00 78.25 99 GLY A O 1
ATOM 738 N N . PHE A 1 100 ? -18.403 0.565 5.486 1.00 81.94 100 PHE A N 1
ATOM 739 C CA . PHE A 1 100 ? -17.050 0.990 5.150 1.00 81.94 100 PHE A CA 1
ATOM 740 C C . PHE A 1 100 ? -16.020 0.110 5.846 1.00 81.94 100 PHE A C 1
ATOM 742 O O . PHE A 1 100 ? -16.243 -0.332 6.974 1.00 81.94 100 PHE A O 1
ATOM 749 N N . GLU A 1 101 ? -14.883 -0.102 5.192 1.00 88.81 101 GLU A N 1
ATOM 750 C CA . GLU A 1 101 ? -13.769 -0.870 5.731 1.00 88.81 101 GLU A CA 1
ATOM 751 C C . GLU A 1 101 ? -12.447 -0.108 5.586 1.00 88.81 101 GLU A C 1
ATOM 753 O O . GLU A 1 101 ? -12.135 0.423 4.519 1.00 88.81 101 GLU A O 1
ATOM 758 N N . LEU A 1 102 ? -11.640 -0.091 6.649 1.00 90.69 102 LEU A N 1
ATOM 759 C CA . LEU A 1 102 ? -10.256 0.360 6.585 1.00 90.69 102 LEU A CA 1
ATOM 760 C C . LEU A 1 102 ? -9.364 -0.814 6.175 1.00 90.69 102 LEU A C 1
ATOM 762 O O . LEU A 1 102 ? -9.297 -1.824 6.877 1.00 90.69 102 LEU A O 1
ATOM 766 N N . ARG A 1 103 ? -8.655 -0.679 5.055 1.00 92.19 103 ARG A N 1
ATOM 767 C CA . ARG A 1 103 ? -7.837 -1.761 4.481 1.00 92.19 103 ARG A CA 1
ATOM 768 C C . ARG A 1 103 ? -6.530 -1.232 3.913 1.00 92.19 103 ARG A C 1
ATOM 770 O O . ARG A 1 103 ? -6.406 -0.051 3.619 1.00 92.19 103 ARG A O 1
ATOM 777 N N . ARG A 1 104 ? -5.552 -2.118 3.721 1.00 92.00 104 ARG A N 1
ATOM 778 C CA . ARG A 1 104 ? -4.244 -1.762 3.139 1.00 92.00 104 ARG A CA 1
ATOM 779 C C . ARG A 1 104 ? -4.258 -1.589 1.624 1.00 92.00 104 ARG A C 1
ATOM 781 O O . ARG A 1 104 ? -3.266 -1.151 1.072 1.00 92.00 104 ARG A O 1
ATOM 788 N N . ARG A 1 105 ? -5.363 -1.927 0.960 1.00 92.56 105 ARG A N 1
ATOM 789 C CA . ARG A 1 105 ? -5.533 -1.863 -0.494 1.00 92.56 105 ARG A CA 1
ATOM 790 C C . ARG A 1 105 ? -6.892 -1.229 -0.811 1.00 92.56 105 ARG A C 1
ATOM 792 O O . ARG A 1 105 ? -7.854 -1.539 -0.097 1.00 92.56 105 ARG A O 1
ATOM 799 N N . PRO A 1 106 ? -7.001 -0.373 -1.842 1.00 90.44 106 PRO A N 1
ATOM 800 C CA . PRO A 1 106 ? -8.295 0.127 -2.293 1.00 90.44 106 PRO A CA 1
ATOM 801 C C . PRO A 1 106 ? -9.092 -0.995 -2.980 1.00 90.44 106 PRO A C 1
ATOM 803 O O . PRO A 1 106 ? -8.632 -2.137 -3.099 1.00 90.44 106 PRO A O 1
ATOM 806 N N . LEU A 1 107 ? -10.314 -0.699 -3.427 1.00 88.94 107 LEU A N 1
ATOM 807 C CA . LEU A 1 107 ? -11.053 -1.651 -4.258 1.00 88.94 107 LEU A CA 1
ATOM 808 C C . LEU A 1 107 ? -10.337 -1.876 -5.583 1.00 88.94 107 LEU A C 1
ATOM 810 O O . LEU A 1 107 ? -9.728 -0.966 -6.140 1.00 88.94 107 LEU A O 1
ATOM 814 N N . LYS A 1 108 ? -10.471 -3.098 -6.101 1.00 86.00 108 LYS A N 1
ATOM 815 C CA . LYS A 1 108 ? -9.937 -3.453 -7.412 1.00 86.00 108 LYS A CA 1
ATOM 816 C C . LYS A 1 108 ? -10.509 -2.515 -8.476 1.00 86.00 108 LYS A C 1
ATOM 818 O O . LYS A 1 108 ? -11.726 -2.366 -8.569 1.00 86.00 108 LYS A O 1
ATOM 823 N N . GLY A 1 109 ? -9.630 -1.943 -9.288 1.00 83.12 109 GLY A N 1
ATOM 824 C CA . GLY A 1 109 ? -9.964 -0.967 -10.321 1.00 83.12 109 GLY A CA 1
ATOM 825 C C . GLY A 1 109 ? -10.039 0.471 -9.806 1.00 83.12 109 GLY A C 1
ATOM 826 O O . GLY A 1 109 ? -10.183 1.377 -10.620 1.00 83.12 109 GLY A O 1
ATOM 827 N N . GLN A 1 110 ? -9.930 0.696 -8.491 1.00 85.31 110 GLN A N 1
ATOM 828 C CA . GLN A 1 110 ? -9.964 2.026 -7.877 1.00 85.31 110 GLN A CA 1
ATOM 829 C C . GLN A 1 110 ? -8.596 2.559 -7.460 1.00 85.31 110 GLN A C 1
ATOM 831 O O . GLN A 1 110 ? -8.497 3.668 -6.927 1.00 85.31 110 GLN A O 1
ATOM 836 N N . GLU A 1 111 ? -7.537 1.793 -7.714 1.00 86.75 111 GLU A N 1
ATOM 837 C CA . GLU A 1 111 ? -6.176 2.123 -7.316 1.00 86.75 111 GLU A CA 1
ATOM 838 C C . GLU A 1 111 ? -5.760 3.511 -7.826 1.00 86.75 111 GLU A C 1
ATOM 840 O O . GLU A 1 111 ? -5.223 4.306 -7.064 1.00 86.75 111 GLU A O 1
ATOM 845 N N . ASN A 1 112 ? -6.092 3.864 -9.071 1.00 84.25 112 ASN A N 1
ATOM 846 C CA . ASN A 1 112 ? -5.631 5.113 -9.693 1.00 84.25 112 ASN A CA 1
ATOM 847 C C . ASN A 1 112 ? -6.375 6.378 -9.258 1.00 84.25 112 ASN A C 1
ATOM 849 O O . ASN A 1 112 ? -5.941 7.469 -9.613 1.00 84.25 112 ASN A O 1
ATOM 853 N N . PHE A 1 113 ? -7.476 6.272 -8.513 1.00 83.69 113 PHE A N 1
ATOM 854 C CA . PHE A 1 113 ? -8.278 7.437 -8.113 1.00 83.69 113 PHE A CA 1
ATOM 855 C C . PHE A 1 113 ? -8.585 7.503 -6.620 1.00 83.69 113 PHE A C 1
ATOM 857 O O . PHE A 1 113 ? -9.091 8.516 -6.145 1.00 83.69 113 PHE A O 1
ATOM 864 N N . THR A 1 114 ? -8.235 6.468 -5.860 1.00 87.06 114 THR A N 1
ATOM 865 C CA . THR A 1 114 ? -8.410 6.471 -4.407 1.00 87.06 114 THR A CA 1
ATOM 866 C C . THR A 1 114 ? -7.107 6.880 -3.741 1.00 87.06 114 THR A C 1
ATOM 868 O O . THR A 1 114 ? -6.112 6.161 -3.827 1.00 87.06 114 THR A O 1
ATOM 871 N N . ALA A 1 115 ? -7.101 8.026 -3.066 1.00 87.81 115 ALA A N 1
ATOM 872 C CA . ALA A 1 115 ? -5.996 8.397 -2.192 1.00 87.81 115 ALA A CA 1
ATOM 873 C C . ALA A 1 115 ? -6.045 7.570 -0.891 1.00 87.81 115 ALA A C 1
ATOM 875 O O . ALA A 1 115 ? -7.139 7.287 -0.388 1.00 87.81 115 ALA A O 1
ATOM 876 N N . PRO A 1 116 ? -4.892 7.187 -0.315 1.00 91.06 116 PRO A N 1
ATOM 877 C CA . PRO A 1 116 ? -4.856 6.658 1.042 1.00 91.06 116 PRO A CA 1
ATOM 878 C C . PRO A 1 116 ? -5.490 7.650 2.025 1.00 91.06 116 PRO A C 1
ATOM 880 O O . PRO A 1 116 ? -5.243 8.852 1.951 1.00 91.06 116 PRO A O 1
ATOM 883 N N . LEU A 1 117 ? -6.269 7.144 2.982 1.00 89.81 117 LEU A N 1
ATOM 884 C CA . LEU A 1 117 ? -6.754 7.935 4.112 1.00 89.81 117 LEU A CA 1
ATOM 885 C C . LEU A 1 117 ? -5.568 8.397 4.972 1.00 89.81 117 LEU A C 1
ATOM 887 O O . LEU A 1 117 ? -5.509 9.540 5.407 1.00 89.81 117 LEU A O 1
ATOM 891 N N . PHE A 1 118 ? -4.617 7.504 5.232 1.00 90.56 118 PHE A N 1
ATOM 892 C CA . PHE A 1 118 ? -3.371 7.822 5.922 1.00 90.56 118 PHE A CA 1
ATOM 893 C C . PHE A 1 118 ? -2.315 6.756 5.640 1.00 90.56 118 PHE A C 1
ATOM 895 O O . PHE A 1 118 ? -2.608 5.693 5.095 1.00 90.56 118 PHE A O 1
ATOM 902 N N . HIS A 1 119 ? -1.091 7.019 6.080 1.00 90.69 119 HIS A N 1
ATOM 903 C CA . HIS A 1 119 ? -0.005 6.053 6.106 1.00 90.69 119 HIS A CA 1
ATOM 904 C C . HIS A 1 119 ? 0.338 5.662 7.549 1.00 90.69 119 HIS A C 1
ATOM 906 O O . HIS A 1 119 ? 0.288 6.479 8.474 1.00 90.69 119 HIS A O 1
ATOM 912 N N . ALA A 1 120 ? 0.687 4.397 7.759 1.00 91.56 120 ALA A N 1
ATOM 913 C CA . ALA A 1 120 ? 1.040 3.862 9.073 1.00 91.56 120 ALA A CA 1
ATOM 914 C C . ALA A 1 120 ? 2.183 2.854 8.975 1.00 91.56 120 ALA A C 1
ATOM 916 O O . ALA A 1 120 ? 2.607 2.482 7.887 1.00 91.56 120 ALA A O 1
ATOM 917 N N . ILE A 1 121 ? 2.719 2.414 10.108 1.00 92.06 121 ILE A N 1
ATOM 918 C CA . ILE A 1 121 ? 3.788 1.415 10.109 1.00 92.06 121 ILE A CA 1
ATOM 919 C C . ILE A 1 121 ? 3.172 0.036 9.850 1.00 92.06 121 ILE A C 1
ATOM 921 O O . ILE A 1 121 ? 2.087 -0.265 10.343 1.00 92.06 121 ILE A O 1
ATOM 925 N N . ALA A 1 122 ? 3.824 -0.806 9.050 1.00 93.25 122 ALA A N 1
ATOM 926 C CA . ALA A 1 122 ? 3.340 -2.164 8.814 1.00 93.25 122 ALA A CA 1
ATOM 927 C C . ALA A 1 122 ? 3.262 -2.967 10.132 1.00 93.25 122 ALA A C 1
ATOM 929 O O . ALA A 1 122 ? 3.996 -2.671 11.080 1.00 93.25 122 ALA A O 1
ATOM 930 N N . PRO A 1 123 ? 2.397 -3.992 10.223 1.00 93.31 123 PRO A N 1
ATOM 931 C CA . PRO A 1 123 ? 2.481 -4.978 11.296 1.00 93.31 123 PRO A CA 1
ATOM 932 C C . PRO A 1 123 ? 3.906 -5.525 11.464 1.00 93.31 123 PRO A C 1
ATOM 934 O O . PRO A 1 123 ? 4.596 -5.754 10.477 1.00 93.31 123 PRO A O 1
ATOM 937 N N . ALA A 1 124 ? 4.339 -5.784 12.702 1.00 90.69 124 ALA A N 1
ATOM 938 C CA . ALA A 1 124 ? 5.707 -6.246 12.981 1.00 90.69 124 ALA A CA 1
ATOM 939 C C . ALA A 1 124 ? 6.069 -7.575 12.288 1.00 90.69 124 ALA A C 1
ATOM 941 O O . ALA A 1 124 ? 7.238 -7.840 12.026 1.00 90.69 124 ALA A O 1
ATOM 942 N N . ASN A 1 125 ? 5.069 -8.407 11.994 1.00 91.75 125 ASN A N 1
ATOM 943 C CA . ASN A 1 125 ? 5.225 -9.669 11.276 1.00 91.75 125 ASN A CA 1
ATOM 944 C C . ASN A 1 125 ? 5.205 -9.515 9.744 1.00 91.75 125 ASN A C 1
ATOM 946 O O . ASN A 1 125 ? 5.493 -10.482 9.045 1.00 91.75 125 ASN A O 1
ATOM 950 N N . ASP A 1 126 ? 4.881 -8.334 9.211 1.00 93.88 126 ASP A N 1
ATOM 951 C CA . ASP A 1 126 ? 4.898 -8.061 7.775 1.00 93.88 126 ASP A CA 1
ATOM 952 C C . ASP A 1 126 ? 6.195 -7.348 7.380 1.00 93.88 126 ASP A C 1
ATOM 954 O O . ASP A 1 126 ? 6.270 -6.124 7.256 1.00 93.88 126 ASP A O 1
ATOM 958 N N . LEU A 1 127 ? 7.245 -8.148 7.205 1.00 92.44 127 LEU A N 1
ATOM 959 C CA . LEU A 1 127 ? 8.589 -7.654 6.905 1.00 92.44 127 LEU A CA 1
ATOM 960 C C . LEU A 1 127 ? 8.735 -7.139 5.467 1.00 92.44 127 LEU A C 1
ATOM 962 O O . LEU A 1 127 ? 9.646 -6.356 5.197 1.00 92.44 127 LEU A O 1
ATOM 966 N N . LEU A 1 128 ? 7.873 -7.573 4.541 1.00 93.56 128 LEU A N 1
ATOM 967 C CA . LEU A 1 128 ? 7.946 -7.198 3.124 1.00 93.56 128 LEU A CA 1
ATOM 968 C C . LEU A 1 128 ? 7.222 -5.887 2.839 1.00 93.56 128 LEU A C 1
ATOM 970 O O . LEU A 1 128 ? 7.728 -5.076 2.060 1.00 93.56 128 LEU A O 1
ATOM 974 N N . ALA A 1 129 ? 6.094 -5.640 3.508 1.00 94.12 129 ALA A N 1
ATOM 975 C CA . ALA A 1 129 ? 5.338 -4.401 3.383 1.00 94.12 129 ALA A CA 1
ATOM 976 C C . ALA A 1 129 ? 6.201 -3.128 3.379 1.00 94.12 129 ALA A C 1
ATOM 978 O O . ALA A 1 129 ? 6.146 -2.386 2.396 1.00 94.12 129 ALA A O 1
ATOM 979 N N . PRO A 1 130 ? 7.056 -2.876 4.389 1.00 92.25 130 PRO A N 1
ATOM 980 C CA . PRO A 1 130 ? 7.849 -1.655 4.440 1.00 92.25 130 PRO A CA 1
ATOM 981 C C . PRO A 1 130 ? 8.998 -1.612 3.430 1.00 92.25 130 PRO A C 1
ATOM 983 O O . PRO A 1 130 ? 9.643 -0.572 3.296 1.00 92.25 130 PRO A O 1
ATOM 986 N N . GLN A 1 131 ? 9.288 -2.705 2.725 1.00 93.50 131 GLN A N 1
ATOM 987 C CA . GLN A 1 131 ? 10.321 -2.745 1.690 1.00 93.50 131 GLN A CA 1
ATOM 988 C C . GLN A 1 131 ? 9.742 -2.513 0.289 1.00 93.50 131 GLN A C 1
ATOM 990 O O . GLN A 1 131 ? 10.443 -1.988 -0.576 1.00 93.50 131 GLN A O 1
ATOM 995 N N . ILE A 1 132 ? 8.469 -2.866 0.083 1.00 94.88 132 ILE A N 1
ATOM 996 C CA . ILE A 1 132 ? 7.730 -2.643 -1.166 1.00 94.88 132 ILE A CA 1
ATOM 997 C C . ILE A 1 132 ? 7.040 -1.277 -1.170 1.00 94.88 132 ILE A C 1
ATOM 999 O O . ILE A 1 132 ? 7.125 -0.566 -2.169 1.00 94.88 132 ILE A O 1
ATOM 1003 N N . ALA A 1 133 ? 6.399 -0.895 -0.061 1.00 93.88 133 ALA A N 1
ATOM 1004 C CA . ALA A 1 133 ? 5.529 0.277 0.000 1.00 93.88 133 ALA A CA 1
ATOM 1005 C C . ALA A 1 133 ? 6.266 1.585 -0.329 1.00 93.88 133 ALA A C 1
ATOM 1007 O O . ALA A 1 133 ? 7.256 1.894 0.324 1.00 93.88 133 ALA A O 1
ATOM 1008 N N . GLY A 1 134 ? 5.828 2.372 -1.302 1.00 93.00 134 GLY A N 1
ATOM 1009 C CA . GLY A 1 134 ? 6.413 3.685 -1.585 1.00 93.00 134 GLY A CA 1
ATOM 1010 C C . GLY A 1 134 ? 6.471 4.025 -3.068 1.00 93.00 134 GLY A C 1
ATOM 1011 O O . GLY A 1 134 ? 5.962 3.284 -3.906 1.00 93.00 134 GLY A O 1
ATOM 1012 N N . LEU A 1 135 ? 7.133 5.137 -3.373 1.00 92.88 135 LEU A N 1
ATOM 1013 C CA . LEU A 1 135 ? 7.361 5.612 -4.735 1.00 92.88 135 LEU A CA 1
ATOM 1014 C C . LEU A 1 135 ? 8.602 4.963 -5.374 1.00 92.88 135 LEU A C 1
ATOM 1016 O O . LEU A 1 135 ? 9.687 4.941 -4.785 1.00 92.88 135 LEU A O 1
ATOM 1020 N N . TRP A 1 136 ? 8.456 4.465 -6.598 1.00 94.81 136 TRP A N 1
ATOM 1021 C CA . TRP A 1 136 ? 9.492 3.792 -7.379 1.00 94.81 136 TRP A CA 1
ATOM 1022 C C . TRP A 1 136 ? 9.719 4.511 -8.705 1.00 94.81 136 TRP A C 1
ATOM 1024 O O . TRP A 1 136 ? 8.794 4.653 -9.497 1.00 94.81 136 TRP A O 1
ATOM 1034 N N . SER A 1 137 ? 10.955 4.917 -8.976 1.00 94.62 137 SER A N 1
ATOM 1035 C CA . SER A 1 137 ? 11.367 5.471 -10.267 1.00 94.62 137 SER A CA 1
ATOM 1036 C C . SER A 1 137 ? 11.652 4.339 -11.241 1.00 94.62 137 SER A C 1
ATOM 1038 O O . SER A 1 137 ? 12.391 3.421 -10.897 1.00 94.62 137 SER A O 1
ATOM 1040 N N . VAL A 1 138 ? 11.098 4.399 -12.453 1.00 94.44 138 VAL A N 1
ATOM 1041 C CA . VAL A 1 138 ? 11.079 3.261 -13.383 1.00 94.44 138 VAL A CA 1
ATOM 1042 C C . VAL A 1 138 ? 11.703 3.647 -14.719 1.00 94.44 138 VAL A C 1
ATOM 1044 O O . VAL A 1 138 ? 11.363 4.668 -15.315 1.00 94.44 138 VAL A O 1
ATOM 1047 N N . THR A 1 139 ? 12.602 2.804 -15.219 1.00 95.69 139 THR A N 1
ATOM 1048 C CA . THR A 1 139 ? 13.204 2.949 -16.550 1.00 95.69 139 THR A CA 1
ATOM 1049 C C . THR A 1 139 ? 13.013 1.666 -17.343 1.00 95.69 139 THR A C 1
ATOM 1051 O O . THR A 1 139 ? 13.267 0.578 -16.830 1.00 95.69 139 THR A O 1
ATOM 1054 N N . ALA A 1 140 ? 12.596 1.792 -18.600 1.00 95.00 140 ALA A N 1
ATOM 1055 C CA . ALA A 1 140 ? 12.434 0.690 -19.539 1.00 95.00 140 ALA A CA 1
ATOM 1056 C C . ALA A 1 140 ? 13.282 0.939 -20.792 1.00 95.00 140 ALA A C 1
ATOM 1058 O O . ALA A 1 140 ? 13.274 2.035 -21.344 1.00 95.00 140 ALA A O 1
ATOM 1059 N N . THR A 1 141 ? 13.996 -0.074 -21.267 1.00 96.25 141 THR A N 1
ATOM 1060 C CA . THR A 1 141 ? 14.873 0.014 -22.437 1.00 96.25 141 THR A CA 1
ATOM 1061 C C . THR A 1 141 ? 14.543 -1.112 -23.401 1.00 96.25 141 THR A C 1
ATOM 1063 O O . THR A 1 141 ? 14.614 -2.282 -23.027 1.00 96.25 141 THR A O 1
ATOM 1066 N N . ASN A 1 142 ? 14.212 -0.765 -24.642 1.00 94.56 142 ASN A N 1
ATOM 1067 C CA . ASN A 1 142 ? 14.060 -1.713 -25.745 1.00 94.56 142 ASN A CA 1
ATOM 1068 C C . ASN A 1 142 ? 15.123 -1.449 -26.828 1.00 94.56 142 ASN A C 1
ATOM 1070 O O . ASN A 1 142 ? 16.002 -0.605 -26.652 1.00 94.56 142 ASN A O 1
ATOM 1074 N N . ALA A 1 143 ? 15.062 -2.179 -27.945 1.00 90.25 143 ALA A N 1
ATOM 1075 C CA . ALA A 1 143 ? 16.044 -2.059 -29.026 1.00 90.25 143 ALA A CA 1
ATOM 1076 C C . ALA A 1 143 ? 16.091 -0.657 -29.662 1.00 90.25 143 ALA A C 1
ATOM 1078 O O . ALA A 1 143 ? 17.114 -0.271 -30.220 1.00 90.25 143 ALA A O 1
ATOM 1079 N N . GLN A 1 144 ? 14.991 0.099 -29.598 1.00 87.69 144 GLN A N 1
ATOM 1080 C CA . GLN A 1 144 ? 14.875 1.397 -30.257 1.00 87.69 144 GLN A CA 1
ATOM 1081 C C . GLN A 1 144 ? 15.223 2.567 -29.334 1.00 87.69 144 GLN A C 1
ATOM 1083 O O . GLN A 1 144 ? 15.707 3.590 -29.819 1.00 87.69 144 GLN A O 1
ATOM 1088 N N . ARG A 1 145 ? 14.932 2.471 -28.027 1.00 91.44 145 ARG A N 1
ATOM 1089 C CA . ARG A 1 145 ? 15.110 3.591 -27.091 1.00 91.44 145 ARG A CA 1
ATOM 1090 C C . ARG A 1 145 ? 15.102 3.194 -25.616 1.00 91.44 145 ARG A C 1
ATOM 1092 O O . ARG A 1 145 ? 14.489 2.209 -25.207 1.00 91.44 145 ARG A O 1
ATOM 1099 N N . VAL A 1 146 ? 15.698 4.069 -24.809 1.00 91.44 146 VAL A N 1
ATOM 1100 C CA . VAL A 1 146 ? 15.451 4.163 -23.364 1.00 91.44 146 VAL A CA 1
ATOM 1101 C C . VAL A 1 146 ? 14.209 5.030 -23.139 1.00 91.44 146 VAL A C 1
ATOM 1103 O O . VAL A 1 146 ? 14.050 6.073 -23.773 1.00 91.44 146 VAL A O 1
ATOM 1106 N N . ARG A 1 147 ? 13.317 4.601 -22.247 1.00 86.25 147 ARG A N 1
ATOM 1107 C CA . ARG A 1 147 ? 12.111 5.315 -21.823 1.00 86.25 147 ARG A CA 1
ATOM 1108 C C . ARG A 1 147 ? 12.117 5.464 -20.305 1.00 86.25 147 ARG A C 1
ATOM 1110 O O . ARG A 1 147 ? 12.185 4.472 -19.578 1.00 86.25 147 ARG A O 1
ATOM 1117 N N . HIS A 1 148 ? 11.990 6.697 -19.832 1.00 84.81 148 HIS A N 1
ATOM 1118 C CA . HIS A 1 148 ? 11.638 6.960 -18.442 1.00 84.81 148 HIS A CA 1
ATOM 1119 C C . HIS A 1 148 ? 10.127 6.794 -18.306 1.00 84.81 148 HIS A C 1
ATOM 1121 O O . HIS A 1 148 ? 9.362 7.500 -18.962 1.00 84.81 148 HIS A O 1
ATOM 1127 N N . MET A 1 149 ? 9.714 5.806 -17.519 1.00 86.38 149 MET A N 1
ATOM 1128 C CA . MET A 1 149 ? 8.304 5.547 -17.247 1.00 86.38 149 MET A CA 1
ATOM 1129 C C . MET A 1 149 ? 7.844 6.443 -16.090 1.00 86.38 149 MET A C 1
ATOM 1131 O O . MET A 1 149 ? 8.678 6.831 -15.263 1.00 86.38 149 MET A O 1
ATOM 1135 N N . PRO A 1 150 ? 6.540 6.760 -15.985 1.00 87.50 150 PRO A N 1
ATOM 1136 C CA . PRO A 1 150 ? 6.017 7.420 -14.799 1.00 87.50 150 PRO A CA 1
ATOM 1137 C C . PRO A 1 150 ? 6.368 6.602 -13.548 1.00 87.50 150 PRO A C 1
ATOM 1139 O O . PRO A 1 150 ? 6.366 5.363 -13.614 1.00 87.50 150 PRO A O 1
ATOM 1142 N N . PRO A 1 151 ? 6.688 7.256 -12.419 1.00 91.94 151 PRO A N 1
ATOM 1143 C CA . PRO A 1 151 ? 6.948 6.542 -11.182 1.00 91.94 151 PRO A CA 1
ATOM 1144 C C . PRO A 1 151 ? 5.752 5.674 -10.774 1.00 91.94 151 PRO A C 1
ATOM 1146 O O . PRO A 1 151 ? 4.600 6.006 -11.052 1.00 91.94 151 PRO A O 1
ATOM 1149 N N . MET A 1 152 ? 6.029 4.556 -10.108 1.00 93.69 152 MET A N 1
ATOM 1150 C CA . MET A 1 152 ? 5.013 3.662 -9.558 1.00 93.69 152 MET A CA 1
ATOM 1151 C C . MET A 1 152 ? 4.897 3.866 -8.048 1.00 93.69 152 MET A C 1
ATOM 1153 O O . MET A 1 152 ? 5.882 3.760 -7.322 1.00 93.69 152 MET A O 1
ATOM 1157 N N . GLU A 1 153 ? 3.687 4.098 -7.564 1.00 93.69 153 GLU A N 1
ATOM 1158 C CA . GLU A 1 153 ? 3.341 4.039 -6.148 1.00 93.69 153 GLU A CA 1
ATOM 1159 C C . GLU A 1 153 ? 2.914 2.608 -5.826 1.00 93.69 153 GLU A C 1
ATOM 1161 O O . GLU A 1 153 ? 1.825 2.183 -6.212 1.00 93.69 153 GLU A O 1
ATOM 1166 N N . LEU A 1 154 ? 3.795 1.840 -5.182 1.00 95.12 154 LEU A N 1
ATOM 1167 C CA . LEU A 1 154 ? 3.586 0.417 -4.908 1.00 95.12 154 LEU A CA 1
ATOM 1168 C C . LEU A 1 154 ? 3.285 0.169 -3.438 1.00 95.12 154 LEU A C 1
ATOM 1170 O O . LEU A 1 154 ? 3.777 0.874 -2.564 1.00 95.12 154 LEU A O 1
ATOM 1174 N N . GLY A 1 155 ? 2.496 -0.862 -3.163 1.00 94.81 155 GLY A N 1
ATOM 1175 C CA . GLY A 1 155 ? 2.120 -1.326 -1.836 1.00 94.81 155 GLY A CA 1
ATOM 1176 C C . GLY A 1 155 ? 2.058 -2.849 -1.788 1.00 94.81 155 GLY A C 1
ATOM 1177 O O . GLY A 1 155 ? 2.084 -3.525 -2.817 1.00 94.81 155 GLY A O 1
ATOM 1178 N N . TRP A 1 156 ? 1.996 -3.392 -0.575 1.00 94.31 156 TRP A N 1
ATOM 1179 C CA . TRP A 1 156 ? 1.921 -4.828 -0.316 1.00 94.31 156 TRP A CA 1
ATOM 1180 C C . TRP A 1 156 ? 0.895 -5.098 0.779 1.00 94.31 156 TRP A C 1
ATOM 1182 O O . TRP A 1 156 ? 0.953 -4.494 1.853 1.00 94.31 156 TRP A O 1
ATOM 1192 N N . ASP A 1 157 ? -0.059 -5.982 0.499 1.00 89.44 157 ASP A N 1
ATOM 1193 C CA . ASP A 1 157 ? -1.149 -6.309 1.424 1.00 89.44 157 ASP A CA 1
ATOM 1194 C C . ASP A 1 157 ? -0.952 -7.638 2.169 1.00 89.44 157 ASP A C 1
ATOM 1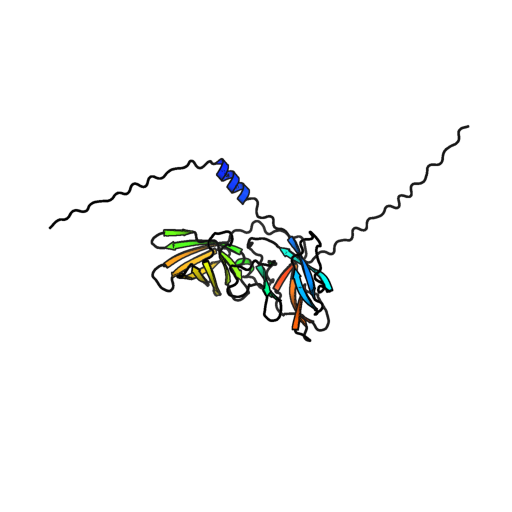196 O O . ASP A 1 157 ? -1.815 -8.024 2.961 1.00 89.44 157 ASP A O 1
ATOM 1200 N N . GLY A 1 158 ? 0.203 -8.288 2.003 1.00 88.56 158 GLY A N 1
ATOM 1201 C CA . GLY A 1 158 ? 0.501 -9.614 2.553 1.00 88.56 158 GLY A CA 1
ATOM 1202 C C . GLY A 1 158 ? 0.434 -10.728 1.508 1.00 88.56 158 GLY A C 1
ATOM 1203 O O . GLY A 1 158 ? 1.031 -11.782 1.713 1.00 88.56 158 GLY A O 1
ATOM 1204 N N . GLU A 1 159 ? -0.248 -10.489 0.388 1.00 89.62 159 GLU A N 1
ATOM 1205 C CA . GLU A 1 159 ? -0.430 -11.472 -0.683 1.00 89.62 159 GLU A CA 1
ATOM 1206 C C . GLU A 1 159 ? 0.041 -10.934 -2.038 1.00 89.62 159 GLU A C 1
ATOM 1208 O O . GLU A 1 159 ? 0.638 -11.669 -2.830 1.00 89.62 159 GLU A O 1
ATOM 1213 N N . ARG A 1 160 ? -0.247 -9.659 -2.328 1.00 93.94 160 ARG A N 1
ATOM 1214 C CA . ARG A 1 160 ? -0.074 -9.075 -3.661 1.00 93.94 160 ARG A CA 1
ATOM 1215 C C . ARG A 1 160 ? 0.618 -7.728 -3.610 1.00 93.94 160 ARG A C 1
ATOM 1217 O O . ARG A 1 160 ? 0.465 -6.954 -2.663 1.00 93.94 160 ARG A O 1
ATOM 1224 N N . ILE A 1 161 ? 1.326 -7.438 -4.697 1.00 95.38 161 ILE A N 1
ATOM 1225 C CA . ILE A 1 161 ? 1.729 -6.071 -5.010 1.00 95.38 161 ILE A CA 1
ATOM 1226 C C . ILE A 1 161 ? 0.521 -5.387 -5.643 1.00 95.38 161 ILE A C 1
ATOM 1228 O O . ILE A 1 161 ? -0.109 -5.919 -6.558 1.00 95.38 161 ILE A O 1
ATOM 1232 N N . PHE A 1 162 ? 0.203 -4.202 -5.149 1.00 94.62 162 PHE A N 1
ATOM 1233 C CA . PHE A 1 162 ? -0.790 -3.315 -5.741 1.00 94.62 162 PHE A CA 1
ATOM 1234 C C . PHE A 1 162 ? -0.192 -1.921 -5.855 1.00 94.62 162 PHE A C 1
ATOM 1236 O O . PHE A 1 162 ? 0.866 -1.644 -5.288 1.00 94.62 162 PHE A O 1
ATOM 1243 N N . GLY A 1 163 ? -0.866 -1.035 -6.572 1.00 92.88 163 GLY A N 1
ATOM 1244 C CA . GLY A 1 163 ? -0.378 0.319 -6.709 1.00 92.88 163 GLY A CA 1
ATOM 1245 C C . GLY A 1 163 ? -1.041 1.072 -7.838 1.00 92.88 163 GLY A C 1
ATOM 1246 O O . GLY A 1 163 ? -2.037 0.629 -8.404 1.00 92.88 163 GLY A O 1
ATOM 1247 N N . ARG A 1 164 ? -0.428 2.192 -8.183 1.00 92.25 164 ARG A N 1
ATOM 1248 C CA . ARG A 1 164 ? -0.803 3.054 -9.300 1.00 92.25 164 ARG A CA 1
ATOM 1249 C C . ARG A 1 164 ? 0.439 3.720 -9.876 1.00 92.25 164 ARG A C 1
ATOM 1251 O O . ARG A 1 164 ? 1.518 3.636 -9.291 1.00 92.25 164 ARG A O 1
ATOM 1258 N N . PHE A 1 165 ? 0.288 4.378 -11.015 1.00 90.75 165 PHE A N 1
ATOM 1259 C CA . PHE A 1 165 ? 1.288 5.352 -11.440 1.00 90.75 165 PHE A CA 1
ATOM 1260 C C . PHE A 1 165 ? 1.099 6.658 -10.665 1.00 90.75 165 PHE A C 1
ATOM 1262 O O . PHE A 1 165 ? -0.011 6.962 -10.224 1.00 90.75 165 PHE A O 1
ATOM 1269 N N . ASP A 1 166 ? 2.186 7.401 -10.478 1.00 83.00 166 ASP A N 1
ATOM 1270 C CA . ASP A 1 166 ? 2.187 8.684 -9.775 1.00 83.00 166 ASP A CA 1
ATOM 1271 C C . ASP A 1 166 ? 1.143 9.641 -10.372 1.00 83.00 166 ASP A C 1
ATOM 1273 O O . ASP A 1 166 ? 1.180 9.988 -11.559 1.00 83.00 166 ASP A O 1
ATOM 1277 N N . GLN A 1 167 ? 0.210 10.063 -9.517 1.00 75.25 167 GLN A N 1
ATOM 1278 C CA . GLN A 1 167 ? -0.916 10.923 -9.874 1.00 75.25 167 GLN A CA 1
ATOM 1279 C C . GLN A 1 167 ? -0.497 12.359 -10.200 1.00 75.25 167 GLN A C 1
ATOM 1281 O O . GLN A 1 167 ? -1.278 13.090 -10.807 1.00 75.25 167 GLN A O 1
ATOM 1286 N N . ASN A 1 168 ? 0.719 12.764 -9.825 1.00 73.00 168 ASN A N 1
ATOM 1287 C CA . ASN A 1 168 ? 1.268 14.080 -10.147 1.00 73.00 168 ASN A CA 1
ATOM 1288 C C . ASN A 1 168 ? 1.781 14.172 -11.593 1.00 73.00 168 ASN A C 1
ATOM 1290 O O . ASN A 1 168 ? 2.364 15.181 -11.990 1.00 73.00 168 ASN A O 1
ATOM 1294 N N . THR A 1 169 ? 1.576 13.123 -12.390 1.00 68.75 169 THR A N 1
ATOM 1295 C CA . THR A 1 169 ? 1.913 13.090 -13.812 1.00 68.75 169 THR A CA 1
ATOM 1296 C C . THR A 1 169 ? 0.641 13.083 -14.665 1.00 68.75 169 THR A C 1
ATOM 1298 O O . THR A 1 169 ? -0.386 12.538 -14.267 1.00 68.75 169 THR A O 1
ATOM 1301 N N . ASP A 1 170 ? 0.694 13.643 -15.878 1.00 63.84 170 ASP A N 1
ATOM 1302 C CA . ASP A 1 170 ? -0.467 13.745 -16.789 1.00 63.84 170 ASP A CA 1
ATOM 1303 C C . ASP A 1 170 ? -0.984 12.387 -17.327 1.00 63.84 170 ASP A C 1
ATOM 1305 O O . ASP A 1 170 ? -1.895 12.322 -18.159 1.00 63.84 170 ASP A O 1
ATOM 1309 N N . TYR A 1 171 ? -0.431 11.266 -16.863 1.00 61.78 171 TYR A N 1
ATOM 1310 C CA . TYR A 1 171 ? -0.715 9.930 -17.377 1.00 61.78 171 TYR A CA 1
ATOM 1311 C C . TYR A 1 171 ? -1.941 9.298 -16.716 1.00 61.78 171 TYR A C 1
ATOM 1313 O O . TYR A 1 171 ? -1.846 8.345 -15.949 1.00 61.78 171 TYR A O 1
ATOM 1321 N N . ARG A 1 172 ? -3.131 9.769 -17.100 1.00 69.44 172 ARG A N 1
ATOM 1322 C CA . ARG A 1 172 ? -4.418 9.197 -16.653 1.00 69.44 172 ARG A CA 1
ATOM 1323 C C . ARG A 1 172 ? -4.769 7.841 -17.277 1.00 69.44 172 ARG A C 1
ATOM 1325 O O . ARG A 1 172 ? -5.787 7.265 -16.921 1.00 69.44 172 ARG A O 1
ATOM 1332 N N . PHE A 1 173 ? -3.957 7.354 -18.214 1.00 80.62 173 PHE A N 1
ATOM 1333 C CA . PHE A 1 173 ? -4.244 6.170 -19.035 1.00 80.62 173 PHE A CA 1
ATOM 1334 C C . PHE A 1 173 ? -3.340 4.973 -18.714 1.00 80.62 173 PHE A C 1
ATOM 1336 O O . PHE A 1 173 ? -3.284 4.024 -19.492 1.00 80.62 173 PHE A O 1
ATOM 1343 N N . ALA A 1 174 ? -2.587 5.038 -17.616 1.00 87.75 174 ALA A N 1
ATOM 1344 C CA . ALA A 1 174 ? -1.693 3.980 -17.175 1.00 87.75 174 ALA A CA 1
ATOM 1345 C C . ALA A 1 174 ? -2.230 3.361 -15.879 1.00 87.75 174 ALA A C 1
ATOM 1347 O O . ALA A 1 174 ? -2.550 4.080 -14.935 1.00 87.75 174 ALA A O 1
ATOM 1348 N N . TYR A 1 175 ? -2.305 2.034 -15.818 1.00 91.06 175 TYR A N 1
ATOM 1349 C CA . TYR A 1 175 ? -2.902 1.297 -14.709 1.00 91.06 175 TYR A CA 1
ATOM 1350 C C . TYR A 1 175 ? -2.006 0.127 -14.311 1.00 91.06 175 TYR A C 1
ATOM 1352 O O . TYR A 1 175 ? -1.584 -0.662 -15.155 1.00 91.06 175 TYR A O 1
ATOM 1360 N N . LEU A 1 176 ? -1.766 -0.029 -13.010 1.00 93.31 176 LEU A N 1
ATOM 1361 C CA . LEU A 1 176 ? -1.302 -1.298 -12.458 1.00 93.31 176 LEU A CA 1
ATOM 1362 C C . LEU A 1 176 ? -2.522 -2.190 -12.239 1.00 93.31 176 LEU A C 1
ATOM 1364 O O . LEU A 1 176 ? -3.403 -1.865 -11.448 1.00 93.31 176 LEU A O 1
ATOM 1368 N N . THR A 1 177 ? -2.593 -3.302 -12.963 1.00 92.56 177 THR A N 1
ATOM 1369 C CA . THR A 1 177 ? -3.759 -4.203 -12.947 1.00 92.56 177 THR A CA 1
ATOM 1370 C C . THR A 1 177 ? -3.544 -5.432 -12.063 1.00 92.56 177 THR A C 1
ATOM 1372 O O . THR A 1 177 ? -4.494 -6.154 -11.744 1.00 92.56 177 THR A O 1
ATOM 1375 N N . GLY A 1 178 ? -2.310 -5.642 -11.603 1.00 92.19 178 GLY A N 1
ATOM 1376 C CA . GLY A 1 178 ? -1.965 -6.643 -10.605 1.00 92.19 178 GLY A CA 1
ATOM 1377 C C . GLY A 1 178 ? -0.462 -6.757 -10.387 1.00 92.19 178 GLY A C 1
ATOM 1378 O O . GLY A 1 178 ? 0.339 -6.264 -11.181 1.00 92.19 178 GLY A O 1
ATOM 1379 N N . GLY A 1 179 ? -0.079 -7.446 -9.318 1.00 95.56 179 GLY A N 1
ATOM 1380 C CA . GLY A 1 179 ? 1.306 -7.812 -9.090 1.00 95.56 179 GLY A CA 1
ATOM 1381 C C . GLY A 1 179 ? 1.475 -8.891 -8.027 1.00 95.56 179 GLY A C 1
ATOM 1382 O O . GLY A 1 179 ? 0.616 -9.100 -7.167 1.00 95.56 179 GLY A O 1
ATOM 1383 N N . ALA A 1 180 ? 2.598 -9.592 -8.099 1.00 96.81 180 ALA A N 1
ATOM 1384 C CA . ALA A 1 180 ? 2.955 -10.684 -7.209 1.00 96.81 180 ALA A CA 1
ATOM 1385 C C . ALA A 1 180 ? 4.444 -10.629 -6.860 1.00 96.81 180 ALA A C 1
ATOM 1387 O O . ALA A 1 180 ? 5.271 -10.184 -7.656 1.00 96.81 180 ALA A O 1
ATOM 1388 N N . LEU A 1 181 ? 4.770 -11.118 -5.664 1.00 96.12 181 LEU A N 1
ATOM 1389 C CA . LEU A 1 181 ? 6.137 -11.325 -5.207 1.00 96.12 181 LEU A CA 1
ATOM 1390 C C . LEU A 1 181 ? 6.243 -12.723 -4.604 1.00 96.12 181 LEU A C 1
ATOM 1392 O O . LEU A 1 181 ? 5.588 -13.027 -3.609 1.00 96.12 181 LEU A O 1
ATOM 1396 N N . ARG A 1 182 ? 7.057 -13.583 -5.212 1.00 94.38 182 ARG A N 1
ATOM 1397 C CA . ARG A 1 182 ? 7.334 -14.943 -4.728 1.00 94.38 182 ARG A CA 1
ATOM 1398 C C . ARG A 1 182 ? 8.788 -15.240 -4.985 1.00 94.38 182 ARG A C 1
ATOM 1400 O O . ARG A 1 182 ? 9.257 -14.950 -6.071 1.00 94.38 182 ARG A O 1
ATOM 1407 N N . SER A 1 183 ? 9.528 -15.804 -4.043 1.00 92.44 183 SER A N 1
ATOM 1408 C CA . SER A 1 183 ? 10.884 -16.252 -4.386 1.00 92.44 183 SER A CA 1
ATOM 1409 C C . SER A 1 183 ? 11.959 -15.173 -4.291 1.00 92.44 183 SER A C 1
ATOM 1411 O O . SER A 1 183 ? 13.105 -15.545 -4.105 1.00 92.44 183 SER A O 1
ATOM 1413 N N . ASN A 1 184 ? 11.589 -13.879 -4.362 1.00 95.31 184 ASN A N 1
ATOM 1414 C CA . ASN A 1 184 ? 12.344 -12.742 -4.943 1.00 95.31 184 ASN A CA 1
ATOM 1415 C C . ASN A 1 184 ? 11.962 -12.402 -6.397 1.00 95.31 184 ASN A C 1
ATOM 1417 O O . ASN A 1 184 ? 12.443 -11.408 -6.927 1.00 95.31 184 ASN A O 1
ATOM 1421 N N . VAL A 1 185 ? 11.093 -13.179 -7.035 1.00 97.50 185 VAL A N 1
ATOM 1422 C CA . VAL A 1 185 ? 10.558 -12.902 -8.366 1.00 97.50 185 VAL A CA 1
ATOM 1423 C C . VAL A 1 185 ? 9.389 -11.938 -8.233 1.00 97.50 185 VAL A C 1
ATOM 1425 O O . VAL A 1 185 ? 8.410 -12.227 -7.539 1.00 97.50 185 VAL A O 1
ATOM 1428 N N . VAL A 1 186 ? 9.508 -10.788 -8.891 1.00 97.75 186 VAL A N 1
ATOM 1429 C CA . VAL A 1 186 ? 8.459 -9.776 -8.985 1.00 97.75 186 VAL A CA 1
ATOM 1430 C C . VAL A 1 186 ? 7.780 -9.865 -10.342 1.00 97.75 186 VAL A C 1
ATOM 1432 O O . VAL A 1 186 ? 8.440 -9.947 -11.376 1.00 97.75 186 VAL A O 1
ATOM 1435 N N . GLN A 1 187 ? 6.455 -9.834 -10.320 1.00 97.75 187 GLN A N 1
ATOM 1436 C CA . GLN A 1 187 ? 5.611 -9.785 -11.504 1.00 97.75 187 GLN A CA 1
ATOM 1437 C C . GLN A 1 187 ? 4.633 -8.627 -11.355 1.00 97.75 187 GLN A C 1
ATOM 1439 O O . GLN A 1 187 ? 3.998 -8.498 -10.308 1.00 97.75 187 GLN A O 1
ATOM 1444 N N . ILE A 1 188 ? 4.520 -7.778 -12.373 1.00 97.31 188 ILE A N 1
ATOM 1445 C CA . ILE A 1 188 ? 3.616 -6.625 -12.393 1.00 97.31 188 ILE A CA 1
ATOM 1446 C C . ILE A 1 188 ? 2.915 -6.584 -13.751 1.00 97.31 188 ILE A C 1
ATOM 1448 O O . ILE A 1 188 ? 3.552 -6.618 -14.802 1.00 97.31 188 ILE A O 1
ATOM 1452 N N . SER A 1 189 ? 1.589 -6.506 -13.724 1.00 96.31 189 SER A N 1
ATOM 1453 C CA . SER A 1 189 ? 0.758 -6.290 -14.906 1.00 96.31 189 SER A CA 1
ATOM 1454 C C . SER A 1 189 ? 0.454 -4.807 -15.053 1.00 96.31 189 SER A C 1
ATOM 1456 O O . SER A 1 189 ? -0.047 -4.172 -14.120 1.00 96.31 189 SER A O 1
ATOM 1458 N N . VAL A 1 190 ? 0.752 -4.269 -16.230 1.00 94.12 190 VAL A N 1
ATOM 1459 C CA . VAL A 1 190 ? 0.557 -2.861 -16.573 1.00 94.12 190 VAL A CA 1
ATOM 1460 C C . VAL A 1 190 ? -0.373 -2.776 -17.772 1.00 94.12 190 VAL A C 1
ATOM 1462 O O . VAL A 1 190 ? -0.179 -3.472 -18.763 1.00 94.12 190 VAL A O 1
ATOM 1465 N N . GLU A 1 191 ? -1.354 -1.894 -17.708 1.00 92.56 191 GLU A N 1
ATOM 1466 C CA . GLU A 1 191 ? -2.139 -1.477 -18.864 1.00 92.56 191 GLU A CA 1
ATOM 1467 C C . GLU A 1 191 ? -1.810 -0.018 -19.161 1.00 92.56 191 GLU A C 1
ATOM 1469 O O . GLU A 1 191 ? -1.846 0.823 -18.265 1.00 92.56 191 GLU A O 1
ATOM 1474 N N . TYR A 1 192 ? -1.422 0.280 -20.396 1.00 88.12 192 TYR A N 1
ATOM 1475 C CA . TYR A 1 192 ? -1.092 1.628 -20.837 1.00 88.12 192 TYR A CA 1
ATOM 1476 C C . TYR A 1 192 ? -1.836 1.930 -22.130 1.00 88.12 192 TYR A C 1
ATOM 1478 O O . TYR A 1 192 ? -1.555 1.337 -23.174 1.00 88.12 192 TYR A O 1
ATOM 1486 N N . ILE A 1 193 ? -2.774 2.873 -22.057 1.00 86.06 193 ILE A N 1
ATOM 1487 C CA . ILE A 1 193 ? -3.732 3.162 -23.125 1.00 86.06 193 ILE A CA 1
ATOM 1488 C C . ILE A 1 193 ? -4.520 1.882 -23.440 1.00 86.06 193 ILE A C 1
ATOM 1490 O O . ILE A 1 193 ? -5.372 1.504 -22.649 1.00 86.06 193 ILE A O 1
ATOM 1494 N N . ASN A 1 194 ? -4.205 1.194 -24.537 1.00 86.88 194 ASN A N 1
ATOM 1495 C CA . ASN A 1 194 ? -4.860 -0.049 -24.956 1.00 86.88 194 ASN A CA 1
ATOM 1496 C C . ASN A 1 194 ? -3.889 -1.240 -24.983 1.00 86.88 194 ASN A C 1
ATOM 1498 O O . ASN A 1 194 ? -4.277 -2.344 -25.356 1.00 86.88 194 ASN A O 1
ATOM 1502 N N . ASP A 1 195 ? -2.624 -1.021 -24.622 1.00 91.81 195 ASP A N 1
ATOM 1503 C CA . ASP A 1 195 ? -1.600 -2.056 -24.613 1.00 91.81 195 ASP A CA 1
ATOM 1504 C C . ASP A 1 195 ? -1.462 -2.653 -23.209 1.00 91.81 195 ASP A C 1
ATOM 1506 O O . ASP A 1 195 ? -1.415 -1.937 -22.204 1.00 91.81 195 ASP A O 1
ATOM 1510 N N . LYS A 1 196 ? -1.314 -3.976 -23.142 1.00 95.06 196 LYS A N 1
ATOM 1511 C CA . LYS A 1 196 ? -1.038 -4.701 -21.899 1.00 95.06 196 LYS A CA 1
ATOM 1512 C C . LYS A 1 196 ? 0.402 -5.170 -21.880 1.00 95.06 196 LYS A C 1
ATOM 1514 O O . LYS A 1 196 ? 0.854 -5.846 -22.804 1.00 95.06 196 LYS A O 1
ATOM 1519 N N . TYR A 1 197 ? 1.103 -4.838 -20.809 1.00 95.38 197 TYR A N 1
ATOM 1520 C CA . TYR A 1 197 ? 2.491 -5.197 -20.584 1.00 95.38 197 TYR A CA 1
ATOM 1521 C C . TYR A 1 197 ? 2.617 -6.093 -19.358 1.00 95.38 197 TYR A C 1
ATOM 1523 O O . TYR A 1 197 ? 1.956 -5.905 -18.333 1.00 95.38 197 TYR A O 1
ATOM 1531 N N . TRP A 1 198 ? 3.520 -7.055 -19.472 1.00 97.00 198 TRP A N 1
ATOM 1532 C CA . TRP A 1 198 ? 3.966 -7.914 -18.394 1.00 97.00 198 TRP A CA 1
ATOM 1533 C C . TRP A 1 198 ? 5.391 -7.534 -18.021 1.00 97.00 198 TRP A C 1
ATOM 1535 O O . TRP A 1 198 ? 6.277 -7.546 -18.875 1.00 97.00 198 TRP A O 1
ATOM 1545 N N . LEU A 1 199 ? 5.604 -7.164 -16.762 1.00 97.56 199 LEU A N 1
ATOM 1546 C CA . LEU A 1 199 ? 6.917 -6.884 -16.196 1.00 97.56 199 LEU A CA 1
ATOM 1547 C C . LEU A 1 199 ? 7.274 -8.035 -15.265 1.00 97.56 199 LEU A C 1
ATOM 1549 O O . LEU A 1 199 ? 6.571 -8.285 -14.290 1.00 97.56 199 LEU A O 1
ATOM 1553 N N . GLU A 1 200 ? 8.386 -8.702 -15.540 1.00 98.19 200 GLU A N 1
ATOM 1554 C CA . GLU A 1 200 ? 8.902 -9.794 -14.722 1.00 98.19 200 GLU A CA 1
ATOM 1555 C C . GLU A 1 200 ? 10.364 -9.541 -14.389 1.00 98.19 200 GLU A C 1
ATOM 1557 O O . GLU A 1 200 ? 11.128 -9.075 -15.235 1.00 98.19 200 GLU A O 1
ATOM 1562 N N . GLY A 1 201 ? 10.771 -9.819 -13.157 1.00 98.06 201 GLY A N 1
ATOM 1563 C CA . GLY A 1 201 ? 12.138 -9.557 -12.742 1.00 98.06 201 GLY A CA 1
ATOM 1564 C C . GLY A 1 201 ? 12.487 -10.079 -11.365 1.00 98.06 201 GLY A C 1
ATOM 1565 O O . GLY A 1 201 ? 11.729 -10.806 -10.729 1.00 98.06 201 GLY A O 1
ATOM 1566 N N . THR A 1 202 ? 13.656 -9.663 -10.901 1.00 98.25 202 THR A N 1
ATOM 1567 C CA . THR A 1 202 ? 14.148 -9.930 -9.555 1.00 98.25 202 THR A CA 1
ATOM 1568 C C . THR A 1 202 ? 13.945 -8.697 -8.687 1.00 98.25 202 THR A C 1
ATOM 1570 O O . THR A 1 202 ? 14.253 -7.571 -9.079 1.00 98.25 202 THR A O 1
ATOM 1573 N N . TRP A 1 203 ? 13.451 -8.919 -7.479 1.00 97.44 203 TRP A N 1
ATOM 1574 C CA . TRP A 1 203 ? 13.343 -7.934 -6.423 1.00 97.44 203 TRP A CA 1
ATOM 1575 C C . TRP A 1 203 ? 14.461 -8.112 -5.397 1.00 97.44 203 TRP A C 1
ATOM 1577 O O . TRP A 1 203 ? 14.824 -9.221 -5.001 1.00 97.44 203 TRP A O 1
ATOM 1587 N N . ARG A 1 204 ? 14.963 -6.977 -4.923 1.00 95.94 204 ARG A N 1
ATOM 1588 C CA . ARG A 1 204 ? 15.831 -6.840 -3.756 1.00 95.94 204 ARG A CA 1
ATOM 1589 C C . ARG A 1 204 ? 15.460 -5.552 -3.015 1.00 95.94 204 ARG A C 1
ATOM 1591 O O . ARG A 1 204 ? 14.838 -4.667 -3.609 1.00 95.94 204 ARG A O 1
ATOM 1598 N N . PRO A 1 205 ? 15.847 -5.393 -1.741 1.00 92.88 205 PRO A N 1
ATOM 1599 C CA . PRO A 1 205 ? 15.551 -4.173 -0.999 1.00 92.88 205 PRO A CA 1
ATOM 1600 C C . PRO A 1 205 ? 15.964 -2.915 -1.781 1.00 92.88 205 PRO A C 1
ATOM 1602 O O . PRO A 1 205 ? 17.126 -2.741 -2.142 1.00 92.88 205 PRO A O 1
ATOM 1605 N N . GLY A 1 206 ? 14.983 -2.062 -2.089 1.00 94.00 206 GLY A N 1
ATOM 1606 C CA . GLY A 1 206 ? 15.178 -0.796 -2.805 1.00 94.00 206 GLY A CA 1
ATOM 1607 C C . GLY A 1 206 ? 15.368 -0.880 -4.326 1.00 94.00 206 GLY A C 1
ATOM 1608 O O . GLY A 1 206 ? 15.490 0.173 -4.956 1.00 94.00 206 GLY A O 1
ATOM 1609 N N . ARG A 1 207 ? 15.376 -2.072 -4.942 1.00 96.88 207 ARG A N 1
ATOM 1610 C CA . ARG A 1 207 ? 15.558 -2.215 -6.395 1.00 96.88 207 ARG A CA 1
ATOM 1611 C C . ARG A 1 207 ? 14.803 -3.405 -6.990 1.00 96.88 207 ARG A C 1
ATOM 1613 O O . ARG A 1 207 ? 14.789 -4.494 -6.428 1.00 96.88 207 ARG A O 1
ATOM 1620 N N . MET A 1 208 ? 14.245 -3.201 -8.177 1.00 97.88 208 MET A N 1
ATOM 1621 C CA . MET A 1 208 ? 13.711 -4.247 -9.047 1.00 97.88 208 MET A CA 1
ATOM 1622 C C . MET A 1 208 ? 14.399 -4.152 -10.409 1.00 97.88 208 MET A C 1
ATOM 1624 O O . MET A 1 208 ? 14.682 -3.050 -10.878 1.00 97.88 208 MET A O 1
ATOM 1628 N N . ASP A 1 209 ? 14.692 -5.277 -11.046 1.00 98.12 209 ASP A N 1
ATOM 1629 C CA . ASP A 1 209 ? 15.205 -5.301 -12.416 1.00 98.12 209 ASP A CA 1
ATOM 1630 C C . ASP A 1 209 ? 14.791 -6.577 -13.149 1.00 98.12 209 ASP A C 1
ATOM 1632 O O . ASP A 1 209 ? 14.631 -7.630 -12.536 1.00 98.12 209 ASP A O 1
ATOM 1636 N N . GLY A 1 210 ? 14.560 -6.481 -14.458 1.00 98.25 210 GLY A N 1
ATOM 1637 C CA . GLY A 1 210 ? 14.044 -7.606 -15.224 1.00 98.25 210 GLY A CA 1
ATOM 1638 C C . GLY A 1 210 ? 13.712 -7.288 -16.673 1.00 98.25 210 GLY A C 1
ATOM 1639 O O . GLY A 1 210 ? 14.319 -6.413 -17.292 1.00 98.25 210 GLY A O 1
ATOM 1640 N N . ARG A 1 211 ? 12.750 -8.026 -17.226 1.00 97.94 211 ARG A N 1
ATOM 1641 C CA . ARG A 1 211 ? 12.264 -7.896 -18.601 1.00 97.94 211 ARG A CA 1
ATOM 1642 C C . ARG A 1 211 ? 10.812 -7.453 -18.624 1.00 97.94 211 ARG A C 1
ATOM 1644 O O . ARG A 1 211 ? 10.042 -7.773 -17.723 1.00 97.94 211 ARG A O 1
ATOM 1651 N N . PHE A 1 212 ? 10.461 -6.693 -19.650 1.00 97.44 212 PHE A N 1
ATOM 1652 C CA . PHE A 1 212 ? 9.072 -6.389 -19.953 1.00 97.44 212 PHE A CA 1
ATOM 1653 C C . PHE A 1 212 ? 8.732 -6.901 -21.349 1.00 97.44 212 PHE A C 1
ATOM 1655 O O . PHE A 1 212 ? 9.604 -6.953 -22.221 1.00 97.44 212 PHE A O 1
ATOM 1662 N N . SER A 1 213 ? 7.471 -7.250 -21.559 1.00 96.44 213 SER A N 1
ATOM 1663 C CA . SER A 1 213 ? 6.930 -7.601 -22.870 1.00 96.44 213 SER A CA 1
ATOM 1664 C C . SER A 1 213 ? 5.482 -7.153 -22.982 1.00 96.44 213 SER A C 1
ATOM 1666 O O . SER A 1 213 ? 4.711 -7.278 -22.029 1.00 96.44 213 SER A O 1
ATOM 1668 N N . ARG A 1 214 ? 5.096 -6.653 -24.151 1.00 95.56 214 ARG A N 1
ATOM 1669 C CA . ARG A 1 214 ? 3.694 -6.468 -24.515 1.00 95.56 214 ARG A CA 1
ATOM 1670 C C . ARG A 1 214 ? 3.064 -7.841 -24.765 1.00 95.56 214 ARG A C 1
ATOM 1672 O O . ARG A 1 214 ? 3.686 -8.681 -25.401 1.00 95.56 214 ARG A O 1
ATOM 1679 N N . LEU A 1 215 ? 1.857 -8.083 -24.254 1.00 92.94 215 LEU A N 1
ATOM 1680 C CA . LEU A 1 215 ? 1.209 -9.400 -24.351 1.00 92.94 215 LEU A CA 1
ATOM 1681 C C . LEU A 1 215 ? 0.846 -9.783 -25.795 1.00 92.94 215 LEU A C 1
ATOM 1683 O O . LEU A 1 215 ? 0.992 -10.943 -26.163 1.00 92.94 215 LEU A O 1
ATOM 1687 N N . ASP A 1 216 ? 0.444 -8.805 -26.610 1.00 90.50 216 ASP A N 1
ATOM 1688 C CA . ASP A 1 216 ? -0.092 -9.032 -27.961 1.00 90.50 216 ASP A CA 1
ATOM 1689 C C . ASP A 1 216 ? 0.826 -8.494 -29.076 1.00 90.50 216 ASP A C 1
ATOM 1691 O O . ASP A 1 216 ? 0.370 -8.140 -30.164 1.00 90.50 216 ASP A O 1
ATOM 1695 N N . GLY A 1 217 ? 2.132 -8.358 -28.831 1.00 85.75 217 GLY A N 1
ATOM 1696 C CA . GLY A 1 217 ? 3.039 -7.975 -29.912 1.00 85.75 217 GLY A CA 1
ATOM 1697 C C . GLY A 1 217 ? 4.500 -7.848 -29.520 1.00 85.75 217 GLY A C 1
ATOM 1698 O O . GLY A 1 217 ? 4.915 -8.272 -28.451 1.00 85.75 217 GLY A O 1
ATOM 1699 N N . ASP A 1 218 ? 5.268 -7.202 -30.393 1.00 88.12 218 ASP A N 1
ATOM 1700 C CA . ASP A 1 218 ? 6.728 -7.359 -30.396 1.00 88.12 218 ASP A CA 1
ATOM 1701 C C . ASP A 1 218 ? 7.500 -6.340 -29.535 1.00 88.12 218 ASP A C 1
ATOM 1703 O O . ASP A 1 218 ? 8.732 -6.318 -29.566 1.00 88.12 218 ASP A O 1
ATOM 1707 N N . ASP A 1 219 ? 6.818 -5.473 -28.771 1.00 92.69 219 ASP A N 1
ATOM 1708 C CA . ASP A 1 219 ? 7.514 -4.533 -27.879 1.00 92.69 219 ASP A CA 1
ATOM 1709 C C . ASP A 1 219 ? 7.963 -5.256 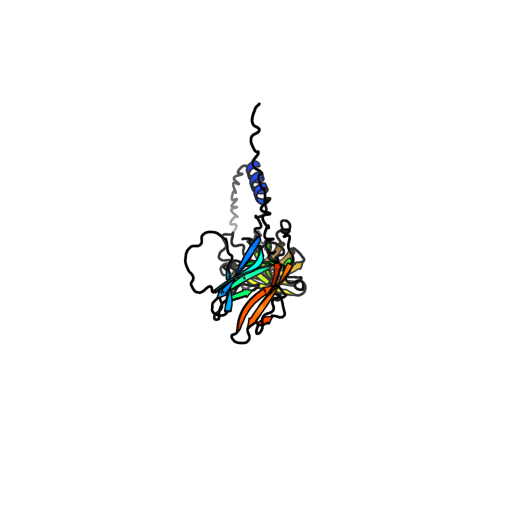-26.607 1.00 92.69 219 ASP A C 1
ATOM 1711 O O . ASP A 1 219 ? 7.151 -5.676 -25.780 1.00 92.69 219 ASP A O 1
ATOM 1715 N N . ALA A 1 220 ? 9.272 -5.404 -26.455 1.00 95.81 220 ALA A N 1
ATOM 1716 C CA . ALA A 1 220 ? 9.888 -6.054 -25.315 1.00 95.81 220 ALA A CA 1
ATOM 1717 C C . ALA A 1 220 ? 11.262 -5.451 -25.029 1.00 95.81 220 ALA A C 1
ATOM 1719 O O . ALA A 1 220 ? 11.925 -4.876 -25.898 1.00 95.81 220 ALA A O 1
ATOM 1720 N N . GLY A 1 221 ? 11.721 -5.619 -23.797 1.00 96.69 221 GLY A N 1
ATOM 1721 C CA . GLY A 1 221 ? 12.998 -5.071 -23.383 1.00 96.69 221 GLY A CA 1
ATOM 1722 C C . GLY A 1 221 ? 13.348 -5.406 -21.948 1.00 96.69 221 GLY A C 1
ATOM 1723 O O . GLY A 1 221 ? 12.838 -6.363 -21.364 1.00 96.69 221 GLY A O 1
ATOM 1724 N N . VAL A 1 222 ? 14.243 -4.605 -21.388 1.00 97.94 222 VAL A N 1
ATOM 1725 C CA . VAL A 1 222 ? 14.630 -4.665 -19.980 1.00 97.94 222 VAL A CA 1
ATOM 1726 C C . VAL A 1 222 ? 14.011 -3.502 -19.226 1.00 97.94 222 VAL A C 1
ATOM 1728 O O . VAL A 1 222 ? 13.820 -2.424 -19.784 1.00 97.94 222 VAL A O 1
ATOM 1731 N N . TRP A 1 223 ? 13.712 -3.699 -17.952 1.00 97.75 223 TRP A N 1
ATOM 1732 C CA . TRP A 1 223 ? 13.283 -2.626 -17.067 1.00 97.75 223 TRP A CA 1
ATOM 1733 C C . TRP A 1 223 ? 14.052 -2.680 -15.757 1.00 97.75 223 TRP A C 1
ATOM 1735 O O . TRP A 1 223 ? 14.590 -3.714 -15.355 1.00 97.75 223 TRP A O 1
ATOM 1745 N N . ASN A 1 224 ? 14.115 -1.540 -15.092 1.00 97.88 224 ASN A N 1
ATOM 1746 C CA . ASN A 1 224 ? 14.564 -1.434 -13.721 1.00 97.88 224 ASN A CA 1
ATOM 1747 C C . ASN A 1 224 ? 13.693 -0.426 -12.980 1.00 97.88 224 ASN A C 1
ATOM 1749 O O . ASN A 1 224 ? 13.152 0.506 -13.579 1.00 97.88 224 ASN A O 1
ATOM 1753 N N . ALA A 1 225 ? 13.569 -0.624 -11.676 1.00 97.50 225 ALA A N 1
ATOM 1754 C CA . ALA A 1 225 ? 12.970 0.337 -10.781 1.00 97.50 225 ALA A CA 1
ATOM 1755 C C . ALA A 1 225 ? 13.835 0.521 -9.538 1.00 97.50 225 ALA A C 1
ATOM 1757 O O . ALA A 1 225 ? 14.313 -0.448 -8.942 1.00 97.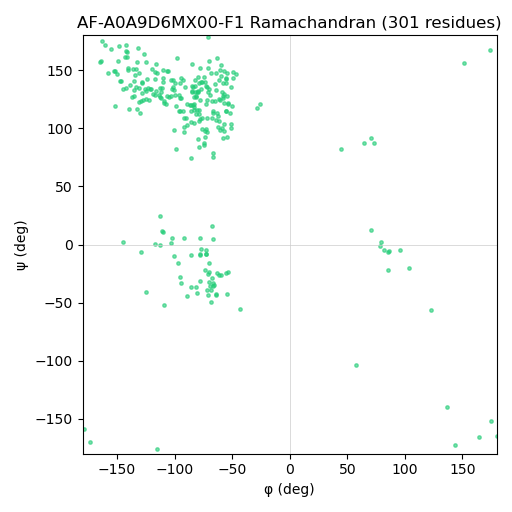50 225 ALA A O 1
ATOM 1758 N N . THR A 1 226 ? 14.022 1.769 -9.133 1.00 96.56 226 THR A N 1
ATOM 1759 C CA . THR A 1 226 ? 14.698 2.136 -7.890 1.00 96.56 226 THR A CA 1
ATOM 1760 C C . THR A 1 226 ? 13.707 2.833 -6.982 1.00 96.56 226 THR A C 1
ATOM 1762 O O . THR A 1 226 ? 12.966 3.723 -7.397 1.00 96.56 226 THR A O 1
ATOM 1765 N N . ARG A 1 227 ? 13.662 2.411 -5.721 1.00 93.44 227 ARG A N 1
ATOM 1766 C CA . ARG A 1 227 ? 12.777 3.045 -4.750 1.00 93.44 227 ARG A CA 1
ATOM 1767 C C . ARG A 1 227 ? 13.317 4.428 -4.417 1.00 93.44 227 ARG A C 1
ATOM 1769 O O . ARG A 1 227 ? 14.505 4.551 -4.106 1.00 93.44 227 ARG A O 1
ATOM 1776 N N . ARG A 1 228 ? 12.459 5.451 -4.448 1.00 86.69 228 ARG A N 1
ATOM 1777 C CA . ARG A 1 228 ? 12.840 6.786 -3.985 1.00 86.69 228 ARG A CA 1
ATOM 1778 C C . ARG A 1 228 ? 13.285 6.652 -2.523 1.00 86.69 228 ARG A C 1
ATOM 1780 O O . ARG A 1 228 ? 12.556 6.043 -1.729 1.00 86.69 228 ARG A O 1
ATOM 1787 N N . PRO A 1 229 ? 14.495 7.123 -2.172 1.00 74.25 229 PRO A N 1
ATOM 1788 C CA . PRO A 1 229 ? 14.973 7.040 -0.806 1.00 74.25 229 PRO A CA 1
ATOM 1789 C C . PRO A 1 229 ? 13.967 7.669 0.146 1.00 74.25 229 PRO A C 1
ATOM 1791 O O . PRO A 1 229 ? 13.271 8.625 -0.190 1.00 74.25 229 PRO A O 1
ATOM 1794 N N . ARG A 1 230 ? 13.904 7.116 1.354 1.00 65.94 230 ARG A N 1
ATOM 1795 C CA . ARG A 1 230 ? 13.198 7.758 2.449 1.00 65.94 230 ARG A CA 1
ATOM 1796 C C . ARG A 1 230 ? 13.979 9.023 2.790 1.00 65.94 230 ARG A C 1
ATOM 1798 O O . ARG A 1 230 ? 15.053 8.902 3.379 1.00 65.94 230 ARG A O 1
ATOM 1805 N N . ASP A 1 231 ? 13.448 10.200 2.471 1.00 59.16 231 ASP A N 1
ATOM 1806 C CA . ASP A 1 231 ? 13.808 11.387 3.247 1.00 59.16 231 ASP A CA 1
ATOM 1807 C C . ASP A 1 231 ? 13.525 11.010 4.695 1.00 59.16 231 ASP A C 1
ATOM 1809 O O . ASP A 1 231 ? 12.445 10.487 4.983 1.00 59.16 231 ASP A O 1
ATOM 1813 N N . SER A 1 232 ? 14.563 11.082 5.534 1.00 53.75 232 SER A N 1
ATOM 1814 C CA . SER A 1 232 ? 14.644 10.478 6.867 1.00 53.75 232 SER A CA 1
ATOM 1815 C C . SER A 1 232 ? 13.276 10.271 7.499 1.00 53.75 232 SER A C 1
ATOM 1817 O O . SER A 1 232 ? 12.526 11.229 7.678 1.00 53.75 232 SER A O 1
ATOM 1819 N N . ALA A 1 233 ? 12.980 9.008 7.817 1.00 53.09 233 ALA A N 1
ATOM 1820 C CA . ALA A 1 233 ? 11.808 8.595 8.563 1.00 53.09 233 ALA A CA 1
ATOM 1821 C C . ALA A 1 233 ? 11.346 9.691 9.513 1.00 53.09 233 ALA A C 1
ATOM 1823 O O . ALA A 1 233 ? 12.124 10.027 10.408 1.00 53.09 233 ALA A O 1
ATOM 1824 N N . PRO A 1 234 ? 10.138 10.247 9.357 1.00 56.56 234 PRO A N 1
ATOM 1825 C CA . PRO A 1 234 ? 9.669 11.202 10.335 1.00 56.56 234 PRO A CA 1
ATOM 1826 C C . PRO A 1 234 ? 9.725 10.535 11.711 1.00 56.56 234 PRO A C 1
ATOM 1828 O O . PRO A 1 234 ? 9.074 9.513 11.952 1.00 56.56 234 PRO A O 1
ATOM 1831 N N . HIS A 1 235 ? 10.587 11.060 12.578 1.00 60.09 235 HIS A N 1
ATOM 1832 C CA . HIS A 1 235 ? 10.797 10.504 13.901 1.00 60.09 235 HIS A CA 1
ATOM 1833 C C . HIS A 1 235 ? 9.655 10.978 14.791 1.00 60.09 235 HIS A C 1
ATOM 1835 O O . HIS A 1 235 ? 9.701 12.043 15.404 1.00 60.09 235 HIS A O 1
ATOM 1841 N N . VAL A 1 236 ? 8.588 10.190 14.837 1.00 65.00 236 VAL A N 1
ATOM 1842 C CA . VAL A 1 236 ? 7.447 10.484 15.697 1.00 65.00 236 VAL A CA 1
ATOM 1843 C C . VAL A 1 236 ? 7.761 10.005 17.097 1.00 65.00 236 VAL A C 1
ATOM 1845 O O . VAL A 1 236 ? 7.817 8.802 17.351 1.00 65.00 236 VAL A O 1
ATOM 1848 N N . ALA A 1 237 ? 7.905 10.948 18.022 1.00 66.31 237 ALA A N 1
ATOM 1849 C CA . ALA A 1 237 ? 7.816 10.625 19.434 1.00 66.31 237 ALA A CA 1
ATOM 1850 C C . ALA A 1 237 ? 6.412 10.068 19.737 1.00 66.31 237 ALA A C 1
ATOM 1852 O O . ALA A 1 237 ? 5.395 10.692 19.410 1.00 66.31 237 ALA A O 1
ATOM 1853 N N . GLY A 1 238 ? 6.362 8.875 20.329 1.00 77.69 238 GLY A N 1
ATOM 1854 C CA . GLY A 1 238 ? 5.124 8.213 20.725 1.00 77.69 238 GLY A CA 1
ATOM 1855 C C . GLY A 1 238 ? 5.245 6.694 20.713 1.00 77.69 238 GLY A C 1
ATOM 1856 O O . GLY A 1 238 ? 6.071 6.118 20.005 1.00 77.69 238 GLY A O 1
ATOM 1857 N N . ARG A 1 239 ? 4.399 6.031 21.500 1.00 88.62 239 ARG A N 1
ATOM 1858 C CA . ARG A 1 239 ? 4.343 4.570 21.547 1.00 88.62 239 ARG A CA 1
ATOM 1859 C C . ARG A 1 239 ? 3.590 4.042 20.326 1.00 88.62 239 ARG A C 1
ATOM 1861 O O . ARG A 1 239 ? 2.445 4.424 20.094 1.00 88.62 239 ARG A O 1
ATOM 1868 N N . LEU A 1 240 ? 4.217 3.152 19.559 1.00 90.50 240 LEU A N 1
ATOM 1869 C CA . LEU A 1 240 ? 3.533 2.385 18.517 1.00 90.50 240 LEU A CA 1
ATOM 1870 C C . LEU A 1 240 ? 2.724 1.257 19.154 1.00 90.50 240 LEU A C 1
ATOM 1872 O O . LEU A 1 240 ? 3.232 0.525 20.006 1.00 90.50 240 LEU A O 1
ATOM 1876 N N . ARG A 1 241 ? 1.474 1.098 18.719 1.00 93.62 241 ARG A N 1
ATOM 1877 C CA . ARG A 1 241 ? 0.606 -0.014 19.114 1.00 93.62 241 ARG A CA 1
ATOM 1878 C C . ARG A 1 241 ? -0.101 -0.605 17.894 1.00 93.62 241 ARG A C 1
ATOM 1880 O O . ARG A 1 241 ? -0.424 0.138 16.964 1.00 93.62 241 ARG A O 1
ATOM 1887 N N . PRO A 1 242 ? -0.354 -1.923 17.866 1.00 95.25 242 PRO A N 1
ATOM 1888 C CA . PRO A 1 242 ? -1.111 -2.522 16.777 1.00 95.25 242 PRO A CA 1
ATOM 1889 C C . PRO A 1 242 ? -2.551 -1.988 16.746 1.00 95.25 242 PRO A C 1
ATOM 1891 O O . PRO A 1 242 ? -3.220 -1.941 17.780 1.00 95.25 242 PRO A O 1
ATOM 1894 N N . LEU A 1 243 ? -3.023 -1.604 15.562 1.00 93.88 243 LEU A N 1
ATOM 1895 C CA . LEU A 1 243 ? -4.408 -1.234 15.279 1.00 93.88 243 LEU A CA 1
ATOM 1896 C C . LEU A 1 243 ? -5.145 -2.458 14.730 1.00 93.88 243 LEU A C 1
ATOM 1898 O O . LEU A 1 243 ? -4.712 -3.052 13.741 1.00 93.88 243 LEU A O 1
ATOM 1902 N N . PHE A 1 244 ? -6.268 -2.816 15.344 1.00 94.19 244 PHE A N 1
ATOM 1903 C CA . PHE A 1 244 ? -7.074 -3.970 14.948 1.00 94.19 244 PHE A CA 1
ATOM 1904 C C . PHE A 1 244 ? -8.463 -3.563 14.469 1.00 94.19 244 PHE A C 1
ATOM 1906 O O . PHE A 1 244 ? -9.009 -2.543 14.897 1.00 94.19 244 PHE A O 1
ATOM 1913 N N . VAL A 1 245 ? -9.052 -4.432 13.645 1.00 92.81 245 VAL A N 1
ATOM 1914 C CA . VAL A 1 245 ? -10.498 -4.467 13.407 1.00 92.81 245 VAL A CA 1
ATOM 1915 C C . VAL A 1 245 ? -11.150 -5.304 14.500 1.00 92.81 245 VAL A C 1
ATOM 1917 O O . VAL A 1 245 ? -10.667 -6.380 14.848 1.00 92.81 245 VAL A O 1
ATOM 1920 N N . TRP A 1 246 ? -12.260 -4.814 15.023 1.00 92.25 246 TRP A N 1
ATOM 1921 C CA . TRP A 1 246 ? -13.131 -5.479 15.975 1.00 92.25 246 TRP A CA 1
ATOM 1922 C C . TRP A 1 246 ? -14.512 -5.595 15.346 1.00 92.25 246 TRP A C 1
ATOM 1924 O O . TRP A 1 246 ? -15.007 -4.624 14.780 1.00 92.25 246 TRP A O 1
ATOM 1934 N N . THR A 1 247 ? -15.129 -6.766 15.439 1.00 91.44 247 THR A N 1
ATOM 1935 C CA . THR A 1 247 ? -16.464 -7.025 14.889 1.00 91.44 247 THR A CA 1
ATOM 1936 C C . THR A 1 247 ? -17.411 -7.416 16.010 1.00 91.44 247 THR A C 1
ATOM 1938 O O . THR A 1 247 ? -17.086 -8.289 16.818 1.00 91.44 247 THR A O 1
ATOM 1941 N N . ARG A 1 248 ? -18.573 -6.769 16.075 1.00 91.25 248 ARG A N 1
ATOM 1942 C CA . ARG A 1 248 ? -19.618 -7.098 17.041 1.00 91.25 248 ARG A CA 1
ATOM 1943 C C . ARG A 1 248 ? -20.454 -8.266 16.530 1.00 91.25 248 ARG A C 1
ATOM 1945 O O . ARG A 1 248 ? -20.969 -8.223 15.417 1.00 91.25 248 ARG A O 1
ATOM 1952 N N . ALA A 1 249 ? -20.603 -9.308 17.344 1.00 90.50 249 ALA A N 1
ATOM 1953 C CA . ALA A 1 249 ? -21.276 -10.537 16.914 1.00 90.50 249 ALA A CA 1
ATOM 1954 C C . ALA A 1 249 ? -22.785 -10.358 16.658 1.00 90.50 249 ALA A C 1
ATOM 1956 O O . ALA A 1 249 ? -23.346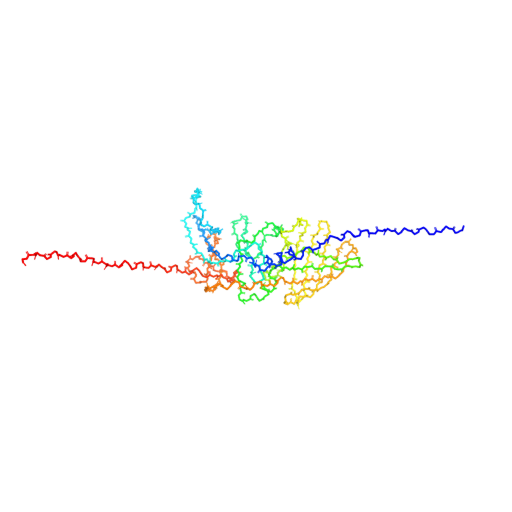 -11.073 15.835 1.00 90.50 249 ALA A O 1
ATOM 1957 N N . SER A 1 250 ? -23.439 -9.414 17.345 1.00 90.00 250 SER A N 1
ATOM 1958 C CA . SER A 1 250 ? -24.897 -9.234 17.276 1.00 90.00 250 SER A CA 1
ATOM 1959 C C . SER A 1 250 ? -25.396 -8.685 15.939 1.00 90.00 250 SER A C 1
ATOM 1961 O O . SER A 1 250 ? -26.511 -8.993 15.538 1.00 90.00 250 SER A O 1
ATOM 1963 N N . ASP A 1 251 ? -24.601 -7.854 15.265 1.00 85.56 251 ASP A N 1
ATOM 1964 C CA . ASP A 1 251 ? -25.022 -7.129 14.058 1.00 85.56 251 ASP A CA 1
ATOM 1965 C C . ASP A 1 251 ? -23.915 -6.954 13.009 1.00 85.56 251 ASP A C 1
ATOM 1967 O O . ASP A 1 251 ? -24.130 -6.328 11.973 1.00 85.56 251 ASP A O 1
ATOM 1971 N N . GLY A 1 252 ? -22.722 -7.499 13.257 1.00 86.12 252 GLY A N 1
ATOM 1972 C CA . GLY A 1 252 ? -21.582 -7.379 12.354 1.00 86.12 252 GLY A CA 1
ATOM 1973 C C . GLY A 1 252 ? -20.974 -5.977 12.300 1.00 86.12 252 GLY A C 1
ATOM 1974 O O . GLY A 1 252 ? -20.168 -5.717 11.405 1.00 86.12 252 GLY A O 1
ATOM 1975 N N . ALA A 1 253 ? -21.328 -5.071 13.222 1.00 84.94 253 ALA A N 1
ATOM 1976 C CA . ALA A 1 253 ? -20.741 -3.737 13.257 1.00 84.94 253 ALA A CA 1
ATOM 1977 C C . ALA A 1 253 ? -19.215 -3.823 13.395 1.00 84.94 253 ALA A C 1
ATOM 1979 O O . ALA A 1 253 ? -18.694 -4.635 14.163 1.00 84.94 253 ALA A O 1
ATOM 1980 N N . GLN A 1 254 ? -18.499 -2.971 12.658 1.00 87.31 254 GLN A N 1
ATOM 1981 C CA . GLN A 1 254 ? -17.044 -2.885 12.718 1.00 87.31 254 GLN A CA 1
ATOM 1982 C C . GLN A 1 254 ? -16.584 -1.673 13.523 1.00 87.31 254 GLN A C 1
ATOM 1984 O O . GLN A 1 254 ? -17.127 -0.567 13.425 1.00 87.31 254 GLN A O 1
ATOM 1989 N N . ARG A 1 255 ? -15.519 -1.896 14.287 1.00 87.50 255 ARG A N 1
ATOM 1990 C CA . ARG A 1 255 ? -14.825 -0.907 15.099 1.00 87.50 255 ARG A CA 1
ATOM 1991 C C . ARG A 1 255 ? -13.327 -1.078 14.929 1.00 87.50 255 ARG A C 1
ATOM 1993 O O . ARG A 1 255 ? -12.829 -2.169 14.685 1.00 87.50 255 ARG A O 1
ATOM 2000 N N . TYR A 1 256 ? -12.604 0.015 15.086 1.00 89.56 256 TYR A N 1
ATOM 2001 C CA . TYR A 1 256 ? -11.162 0.048 14.926 1.00 89.56 256 TYR A CA 1
ATOM 2002 C C . TYR A 1 256 ? -10.560 0.660 16.169 1.00 89.56 256 TYR A C 1
ATOM 2004 O O . TYR A 1 256 ? -10.961 1.749 16.584 1.00 89.56 256 TYR A O 1
ATOM 2012 N N . ALA A 1 257 ? -9.649 -0.075 16.786 1.00 90.38 257 ALA A N 1
ATOM 2013 C CA . ALA A 1 257 ? -9.067 0.317 18.052 1.00 90.38 257 ALA A CA 1
ATOM 2014 C C . ALA A 1 257 ? -7.664 -0.263 18.196 1.00 90.38 257 ALA A C 1
ATOM 2016 O O . ALA A 1 257 ? -7.357 -1.336 17.661 1.00 90.38 257 ALA A O 1
ATOM 2017 N N . LEU A 1 258 ? -6.819 0.469 18.920 1.00 91.81 258 LEU A N 1
ATOM 2018 C CA . LEU A 1 258 ? -5.507 -0.019 19.311 1.00 91.81 258 LEU A CA 1
ATOM 2019 C C . LEU A 1 258 ? -5.651 -1.244 20.222 1.00 91.81 258 LEU A C 1
ATOM 2021 O O . LEU A 1 258 ? -6.696 -1.494 20.830 1.00 91.81 258 LEU A O 1
ATOM 2025 N N . GLU A 1 259 ? -4.576 -2.015 20.315 1.00 93.19 259 GLU A N 1
ATOM 2026 C CA . GLU A 1 259 ? -4.451 -3.096 21.283 1.00 93.19 259 GLU A CA 1
ATOM 2027 C C . GLU A 1 259 ? -4.877 -2.651 22.698 1.00 93.19 259 GLU A C 1
ATOM 2029 O O . GLU A 1 259 ? -4.677 -1.508 23.102 1.00 93.19 259 GLU A O 1
ATOM 2034 N N . GLY A 1 260 ? -5.462 -3.557 23.482 1.00 89.56 260 GLY A N 1
ATOM 2035 C CA . GLY A 1 260 ? -5.952 -3.259 24.833 1.00 89.56 260 GLY A CA 1
ATOM 2036 C C . GLY A 1 260 ? -7.372 -2.691 24.895 1.00 89.56 260 GLY A C 1
ATOM 2037 O O . GLY A 1 260 ? -7.906 -2.572 25.992 1.00 89.56 260 GLY A O 1
ATOM 2038 N N . PHE A 1 261 ? -8.014 -2.400 23.758 1.00 89.19 261 PHE A N 1
ATOM 2039 C CA . PHE A 1 261 ? -9.462 -2.198 23.729 1.00 89.19 261 PHE A CA 1
ATOM 2040 C C . PHE A 1 261 ? -10.185 -3.458 24.226 1.00 89.19 261 PHE A C 1
ATOM 2042 O O . PHE A 1 261 ? -9.883 -4.567 23.784 1.00 89.19 261 PHE A O 1
ATOM 2049 N N . GLN A 1 262 ? -11.125 -3.279 25.152 1.00 86.88 262 GLN A N 1
ATOM 2050 C CA . GLN A 1 262 ? -11.949 -4.347 25.705 1.00 86.88 262 GLN A CA 1
ATOM 2051 C C . GLN A 1 262 ? -13.376 -3.830 25.861 1.00 86.88 262 GLN A C 1
ATOM 2053 O O . GLN A 1 262 ? -13.627 -2.902 26.624 1.00 86.88 262 GLN A O 1
ATOM 2058 N N . GLU A 1 263 ? -14.307 -4.436 25.132 1.00 87.00 263 GLU A N 1
ATOM 2059 C CA . GLU A 1 263 ? -15.735 -4.189 25.289 1.00 87.00 263 GLU A CA 1
ATOM 2060 C C . GLU A 1 263 ? -16.490 -5.501 25.040 1.00 87.00 263 GLU A C 1
ATOM 2062 O O . GLU A 1 263 ? -16.177 -6.203 24.070 1.00 87.00 263 GLU A O 1
ATOM 2067 N N . PRO A 1 264 ? -17.459 -5.868 25.896 1.00 91.00 264 PRO A N 1
ATOM 2068 C CA . PRO A 1 264 ? -18.240 -7.086 25.715 1.00 91.00 264 PRO A CA 1
ATOM 2069 C C . PRO A 1 264 ? -18.931 -7.149 24.346 1.00 91.00 264 PRO A C 1
ATOM 2071 O O . PRO A 1 264 ? -19.403 -6.143 23.823 1.00 91.00 264 PRO A O 1
ATOM 2074 N N . GLY A 1 265 ? -19.005 -8.346 23.761 1.00 91.69 265 GLY A N 1
ATOM 2075 C CA . GLY A 1 265 ? -19.674 -8.581 22.473 1.00 91.69 265 GLY A CA 1
ATOM 2076 C C . GLY A 1 265 ? -18.846 -8.240 21.226 1.00 91.69 265 GLY A C 1
ATOM 2077 O O . GLY A 1 265 ? -19.286 -8.538 20.113 1.00 91.69 265 GLY A O 1
ATOM 2078 N N . TRP A 1 266 ? -17.644 -7.678 21.389 1.00 93.62 266 TRP A N 1
ATOM 2079 C CA . TRP A 1 266 ? -16.715 -7.389 20.297 1.00 93.62 266 TRP A CA 1
ATOM 2080 C C . TRP A 1 266 ? -15.615 -8.445 20.190 1.00 93.62 266 TRP A C 1
ATOM 2082 O O . TRP A 1 266 ? -14.957 -8.784 21.170 1.00 93.62 266 TRP A O 1
ATOM 2092 N N . THR A 1 267 ? -15.366 -8.920 18.971 1.00 95.44 267 THR A N 1
ATOM 2093 C CA . THR A 1 267 ? -14.304 -9.886 18.665 1.00 95.44 267 THR A CA 1
ATOM 2094 C C . THR A 1 267 ? -13.223 -9.233 17.817 1.00 95.44 267 THR A C 1
ATOM 2096 O O . THR A 1 267 ? -13.512 -8.651 16.772 1.00 95.44 267 THR A O 1
ATOM 2099 N N . ARG A 1 268 ? -11.967 -9.327 18.259 1.00 95.81 268 ARG A N 1
ATOM 2100 C CA . ARG A 1 268 ? -10.799 -8.798 17.544 1.00 95.81 268 ARG A CA 1
ATOM 2101 C C . ARG A 1 268 ? -10.424 -9.692 16.364 1.00 95.81 268 ARG A C 1
ATOM 2103 O O . ARG A 1 268 ? -10.376 -10.911 16.510 1.00 95.81 268 ARG A O 1
ATOM 2110 N N . ALA A 1 269 ? -10.051 -9.093 15.238 1.00 94.56 269 ALA A N 1
ATOM 2111 C CA . ALA A 1 269 ? -9.348 -9.794 14.170 1.00 94.56 269 ALA A CA 1
ATOM 2112 C C . ALA A 1 269 ? -7.996 -10.350 14.663 1.00 94.56 269 ALA A C 1
ATOM 2114 O O . ALA A 1 269 ? -7.358 -9.787 15.556 1.00 94.56 269 ALA A O 1
ATOM 2115 N N . VAL A 1 270 ? -7.544 -11.457 14.071 1.00 94.19 270 VAL A N 1
ATOM 2116 C CA . VAL A 1 270 ? -6.276 -12.101 14.458 1.00 94.19 270 VAL A CA 1
ATOM 2117 C C . VAL A 1 270 ? -5.077 -11.233 14.076 1.00 94.19 270 VAL A C 1
ATOM 2119 O O . VAL A 1 270 ? -4.209 -10.975 14.909 1.00 94.19 270 VAL A O 1
ATOM 2122 N N . ALA A 1 271 ? -5.035 -10.765 12.828 1.00 93.12 271 ALA A N 1
ATOM 2123 C CA . ALA A 1 271 ? -3.956 -9.927 12.325 1.00 93.12 271 ALA A CA 1
ATOM 2124 C C . ALA A 1 271 ? -4.280 -8.435 12.528 1.00 93.12 271 ALA A C 1
ATOM 2126 O O . ALA A 1 271 ? -5.406 -8.011 12.243 1.00 93.12 271 ALA A O 1
ATOM 2127 N N . PRO A 1 272 ? -3.319 -7.618 12.996 1.00 95.06 272 PRO A N 1
ATOM 2128 C CA . PRO A 1 272 ? -3.485 -6.171 13.015 1.00 95.06 272 PRO A CA 1
ATOM 2129 C C . PRO A 1 272 ? -3.426 -5.605 11.592 1.00 95.06 272 PRO A C 1
ATOM 2131 O O . PRO A 1 272 ? -2.741 -6.142 10.722 1.00 95.06 272 PRO A O 1
ATOM 2134 N N . LEU A 1 273 ? -4.102 -4.479 11.369 1.00 93.88 273 LEU A N 1
ATOM 2135 C CA . LEU A 1 273 ? -4.040 -3.748 10.101 1.00 93.88 273 LEU A CA 1
ATOM 2136 C C . LEU A 1 273 ? -2.685 -3.065 9.914 1.00 93.88 273 LEU A C 1
ATOM 2138 O O . LEU A 1 273 ? -2.116 -3.069 8.825 1.00 93.88 273 LEU A O 1
ATOM 2142 N N . CYS A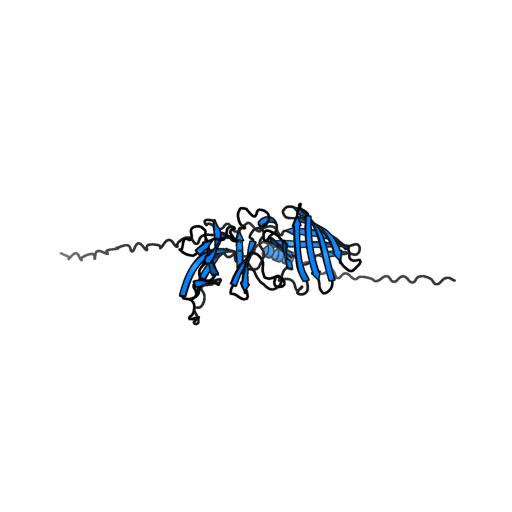 1 274 ? -2.188 -2.448 10.981 1.00 94.12 274 CYS A N 1
ATOM 2143 C CA . CYS A 1 274 ? -0.947 -1.689 11.006 1.00 94.12 274 CYS A CA 1
ATOM 2144 C C . CYS A 1 274 ? -0.492 -1.481 12.456 1.00 94.12 274 CYS A C 1
ATOM 2146 O O . CYS A 1 274 ? -1.199 -1.819 13.406 1.00 94.12 274 CYS A O 1
ATOM 2148 N N . GLN A 1 275 ? 0.680 -0.890 12.632 1.00 93.44 275 GLN A N 1
ATOM 2149 C CA . GLN A 1 275 ? 1.077 -0.218 13.859 1.00 93.44 275 GLN A CA 1
ATOM 2150 C C . GLN A 1 275 ? 0.802 1.280 13.709 1.00 93.44 275 GLN A C 1
ATOM 2152 O O . GLN A 1 275 ? 1.208 1.904 12.727 1.00 93.44 275 GLN A O 1
ATOM 2157 N N . ALA A 1 276 ? 0.105 1.855 14.682 1.00 89.75 276 ALA A N 1
ATOM 2158 C CA . ALA A 1 276 ? -0.215 3.274 14.723 1.00 89.75 276 ALA A CA 1
ATOM 2159 C C . ALA A 1 276 ? 0.272 3.889 16.038 1.00 89.75 276 ALA A C 1
ATOM 2161 O O . ALA A 1 276 ? 0.476 3.190 17.033 1.00 89.75 276 ALA A O 1
ATOM 2162 N N . TRP A 1 277 ? 0.488 5.201 16.037 1.00 88.62 277 TRP A N 1
ATOM 2163 C CA . TRP A 1 277 ? 0.967 5.906 17.219 1.00 88.62 277 TRP A CA 1
ATOM 2164 C C . TRP A 1 277 ? -0.189 6.157 18.178 1.00 88.62 277 TRP A C 1
ATOM 2166 O O . TRP A 1 277 ? -1.250 6.637 17.779 1.00 88.62 277 TRP A O 1
ATOM 2176 N N . GLU A 1 278 ? 0.016 5.843 19.450 1.00 88.31 278 GLU A N 1
ATOM 2177 C CA . GLU A 1 278 ? -0.938 6.163 20.502 1.00 88.31 278 GLU A CA 1
ATOM 2178 C C . GLU A 1 278 ? -1.126 7.683 20.603 1.00 88.31 278 GLU A C 1
ATOM 2180 O O . GLU A 1 278 ? -0.188 8.470 20.423 1.00 88.31 278 GLU A O 1
ATOM 2185 N N . VAL A 1 279 ? -2.364 8.107 20.854 1.00 83.38 279 VAL A N 1
ATOM 2186 C CA . VAL A 1 279 ? -2.641 9.506 21.174 1.00 83.38 279 VAL A CA 1
ATOM 2187 C C . VAL A 1 279 ? -2.199 9.704 22.612 1.00 83.38 279 VAL A C 1
ATOM 2189 O O . VAL A 1 279 ? -2.815 9.159 23.525 1.00 83.38 279 VAL A O 1
ATOM 2192 N N . GLU A 1 280 ? -1.101 10.429 22.816 1.00 75.06 280 GLU A N 1
ATOM 2193 C CA . GLU A 1 280 ? -0.661 10.754 24.168 1.00 75.06 280 GLU A CA 1
ATOM 2194 C C . GLU A 1 280 ? -1.800 11.513 24.865 1.00 75.06 280 GLU A C 1
ATOM 2196 O O . GLU A 1 280 ? -2.331 12.468 24.280 1.00 75.06 280 GLU A O 1
ATOM 2201 N N . PRO A 1 281 ? -2.233 11.088 26.067 1.00 62.84 281 PRO A N 1
ATOM 2202 C CA . PRO A 1 281 ? -3.221 11.848 26.806 1.00 62.84 281 PRO A CA 1
ATOM 2203 C C . PRO A 1 281 ? -2.642 13.244 26.983 1.00 62.84 281 PRO A C 1
ATOM 2205 O O . PRO A 1 281 ? -1.535 13.384 27.510 1.00 62.84 281 PRO A O 1
ATOM 2208 N N . GLN A 1 282 ? -3.352 14.272 26.505 1.00 54.56 282 GLN A N 1
ATOM 2209 C CA . GLN A 1 282 ? -2.937 15.644 26.756 1.00 54.56 282 GLN A CA 1
ATOM 2210 C C . GLN A 1 282 ? -2.730 15.751 28.261 1.00 54.56 282 GLN A C 1
ATOM 2212 O O . GLN A 1 282 ? -3.682 15.595 29.029 1.00 54.56 282 GLN A O 1
ATOM 2217 N N . ARG A 1 283 ? -1.478 15.948 28.699 1.00 46.81 283 ARG A N 1
ATOM 2218 C CA . ARG A 1 283 ? -1.213 16.328 30.080 1.00 46.81 283 ARG A CA 1
ATOM 2219 C C . ARG A 1 283 ? -2.012 17.599 30.264 1.00 46.81 283 ARG A C 1
ATOM 2221 O O . ARG A 1 283 ? -1.610 18.642 29.756 1.00 46.81 283 ARG A O 1
ATOM 2228 N N . THR A 1 284 ? -3.151 17.503 30.944 1.00 44.47 284 THR A N 1
ATOM 2229 C CA . THR A 1 284 ? -3.858 18.664 31.461 1.00 44.47 284 THR A CA 1
ATOM 2230 C C . THR A 1 284 ? -2.802 19.439 32.218 1.00 44.47 284 THR A C 1
ATOM 2232 O O . THR A 1 284 ? -2.364 19.008 33.289 1.00 44.47 284 THR A O 1
ATOM 2235 N N . GLN A 1 285 ? -2.312 20.528 31.626 1.00 41.66 285 GLN A N 1
ATOM 2236 C CA . GLN A 1 285 ? -1.534 21.497 32.358 1.00 41.66 285 GLN A CA 1
ATOM 2237 C C . GLN A 1 285 ? -2.493 21.971 33.437 1.00 41.66 285 GLN A C 1
ATOM 2239 O O . GLN A 1 285 ? -3.398 22.761 33.186 1.00 41.66 285 GLN A O 1
ATOM 2244 N N . ARG A 1 286 ? -2.347 21.413 34.643 1.00 41.00 286 ARG A N 1
ATOM 2245 C CA . ARG A 1 286 ? -2.853 22.049 35.844 1.00 41.00 286 ARG A CA 1
ATOM 2246 C C . ARG A 1 286 ? -2.171 23.403 35.840 1.00 41.00 286 ARG A C 1
ATOM 2248 O O . ARG A 1 286 ? -1.013 23.510 36.235 1.00 41.00 286 ARG A O 1
ATOM 2255 N N . THR A 1 287 ? -2.871 24.420 35.351 1.00 46.47 287 THR A N 1
ATOM 2256 C CA . THR A 1 287 ? -2.586 25.800 35.696 1.00 46.47 287 THR A CA 1
ATOM 2257 C C . THR A 1 287 ? -2.549 25.817 37.213 1.00 46.47 287 THR A C 1
ATOM 2259 O O . THR A 1 287 ? -3.590 25.767 37.871 1.00 46.47 287 THR A O 1
ATOM 2262 N N . ARG A 1 288 ? -1.339 25.796 37.779 1.00 43.41 288 ARG A N 1
ATOM 2263 C CA . ARG A 1 288 ? -1.095 26.256 39.138 1.00 43.41 288 ARG A CA 1
ATOM 2264 C C . ARG A 1 288 ? -1.571 27.705 39.117 1.00 43.41 288 ARG A C 1
ATOM 2266 O O . ARG A 1 288 ? -0.823 28.594 38.731 1.00 43.41 288 ARG A O 1
ATOM 2273 N N . ARG A 1 289 ? -2.846 27.935 39.450 1.00 46.06 289 ARG A N 1
ATOM 2274 C CA . ARG A 1 289 ? -3.280 29.235 39.948 1.00 46.06 289 ARG A CA 1
ATOM 2275 C C . ARG A 1 289 ? -2.439 29.446 41.193 1.00 46.06 289 ARG A C 1
ATOM 2277 O O . ARG A 1 289 ? -2.682 28.809 42.214 1.00 46.06 289 ARG A O 1
ATOM 2284 N N . GLY A 1 290 ? -1.383 30.241 41.054 1.00 45.47 290 GLY A N 1
ATOM 2285 C CA . GLY A 1 290 ? -0.709 30.810 42.199 1.00 45.47 290 GLY A CA 1
ATOM 2286 C C . GLY A 1 290 ? -1.771 31.557 42.985 1.00 45.47 290 GLY A C 1
ATOM 2287 O O . GLY A 1 290 ? -2.374 32.500 42.481 1.00 45.47 290 GLY A O 1
ATOM 2288 N N . THR A 1 291 ? -2.044 31.095 44.195 1.00 48.38 291 THR A N 1
ATOM 2289 C CA . THR A 1 291 ? -2.640 31.915 45.241 1.00 48.38 291 THR A CA 1
ATOM 2290 C C . THR A 1 291 ? -1.598 32.967 45.613 1.00 48.38 291 THR A C 1
ATOM 2292 O O . THR A 1 291 ? -0.884 32.830 46.600 1.00 48.38 291 THR A O 1
ATOM 2295 N N . GLY A 1 292 ? -1.442 33.971 44.748 1.00 44.94 292 GLY A N 1
ATOM 2296 C CA . GLY A 1 292 ? -0.838 35.247 45.096 1.00 44.94 292 GLY A CA 1
ATOM 2297 C C . GLY A 1 292 ? -1.870 36.000 45.914 1.00 44.94 292 GLY A C 1
ATOM 2298 O O . GLY A 1 292 ? -2.712 36.705 45.369 1.00 44.94 292 GLY A O 1
ATOM 2299 N N . GLN A 1 293 ? -1.872 35.739 47.215 1.00 42.69 293 GLN A N 1
ATOM 2300 C CA . GLN A 1 293 ? -2.558 36.567 48.186 1.00 42.69 293 GLN A CA 1
ATOM 2301 C C . GLN A 1 293 ? -1.700 37.832 48.312 1.00 42.69 293 GLN A C 1
ATOM 2303 O O . GLN A 1 293 ? -0.699 37.836 49.020 1.00 42.69 293 GLN A O 1
ATOM 2308 N N . GLU A 1 294 ? -2.020 38.858 47.522 1.00 40.75 294 GLU A N 1
ATOM 2309 C CA . GLU A 1 294 ? -1.488 40.204 47.730 1.00 40.75 294 GLU A CA 1
ATOM 2310 C C . GLU A 1 294 ? -2.016 40.706 49.078 1.00 40.75 294 GLU A C 1
ATOM 2312 O O . GLU A 1 294 ? -3.203 40.985 49.246 1.00 40.75 294 GLU A O 1
ATOM 2317 N N . GLU A 1 295 ? -1.127 40.748 50.066 1.00 41.06 295 GLU A N 1
ATOM 2318 C CA . GLU A 1 295 ? -1.317 41.489 51.307 1.00 41.06 295 GLU A CA 1
ATOM 2319 C C . GLU A 1 295 ? -1.365 42.993 50.976 1.00 41.06 295 GLU A C 1
ATOM 2321 O O . GLU A 1 295 ? -0.411 43.515 50.391 1.00 41.06 295 GLU A O 1
ATOM 2326 N N . PRO A 1 296 ? -2.430 43.731 51.332 1.00 40.62 296 PRO A N 1
ATOM 2327 C CA . PRO A 1 296 ? -2.430 45.177 51.186 1.00 40.62 296 PRO A CA 1
ATOM 2328 C C . PRO A 1 296 ? -1.518 45.805 52.248 1.00 40.62 296 PRO A C 1
ATOM 2330 O O . PRO A 1 296 ? -1.731 45.653 53.453 1.00 40.62 296 PRO A O 1
ATOM 2333 N N . ALA A 1 297 ? -0.502 46.535 51.788 1.00 43.81 297 ALA A N 1
ATOM 2334 C CA . ALA A 1 297 ? 0.372 47.342 52.627 1.00 43.81 297 ALA A CA 1
ATOM 2335 C C . ALA A 1 297 ? -0.439 48.449 53.321 1.00 43.81 297 ALA A C 1
ATOM 2337 O O . ALA A 1 297 ? -0.905 49.397 52.686 1.00 43.81 297 ALA A O 1
ATOM 2338 N N . TRP A 1 298 ? -0.606 48.326 54.637 1.00 46.84 298 TRP A N 1
ATOM 2339 C CA . TRP A 1 298 ? -1.211 49.363 55.460 1.00 46.84 298 TRP A CA 1
ATOM 2340 C C . TRP A 1 298 ? -0.266 50.555 55.641 1.00 46.84 298 TRP A C 1
ATOM 2342 O O . TRP A 1 298 ? 0.930 50.428 55.904 1.00 46.84 298 TRP A O 1
ATOM 2352 N N . ILE A 1 299 ? -0.878 51.724 55.503 1.00 45.03 299 ILE A N 1
ATOM 2353 C CA . ILE A 1 299 ? -0.370 53.078 55.703 1.00 45.03 299 ILE A CA 1
ATOM 2354 C C . ILE A 1 299 ? 0.230 53.225 57.113 1.00 45.03 299 ILE A C 1
ATOM 2356 O O . ILE A 1 299 ? -0.444 52.953 58.106 1.00 45.03 299 ILE A O 1
ATOM 2360 N N . LYS A 1 300 ? 1.474 53.714 57.216 1.00 44.78 300 LYS A N 1
ATOM 2361 C CA . LYS A 1 300 ? 2.018 54.253 58.474 1.00 44.78 300 LYS A CA 1
ATOM 2362 C C . LYS A 1 300 ? 1.541 55.702 58.648 1.00 44.78 300 LYS A C 1
ATOM 2364 O O . LYS A 1 300 ? 1.753 56.490 57.726 1.00 44.78 300 LYS A O 1
ATOM 2369 N N . PRO A 1 301 ? 0.944 56.087 59.788 1.00 46.97 301 PRO A N 1
ATOM 2370 C CA . PRO A 1 301 ? 0.675 57.485 60.083 1.00 46.97 301 PRO A CA 1
ATOM 2371 C C . PRO A 1 301 ? 1.948 58.189 60.569 1.00 46.97 301 PRO A C 1
ATOM 2373 O O . PRO A 1 301 ? 2.729 57.643 61.348 1.00 46.97 301 PRO A O 1
ATOM 2376 N N . SER A 1 302 ? 2.133 59.411 60.087 1.00 50.00 302 SER A N 1
ATOM 2377 C CA . SER A 1 302 ? 3.122 60.385 60.540 1.00 50.00 302 SER A CA 1
ATOM 2378 C C . SER A 1 302 ? 2.786 60.918 61.936 1.00 50.00 302 SER A C 1
ATOM 2380 O O . SER A 1 302 ? 1.683 61.430 62.144 1.00 50.00 302 SER A O 1
ATOM 2382 N N . GLN A 1 303 ? 3.765 60.861 62.838 1.00 52.06 303 GLN A N 1
ATOM 2383 C CA . GLN A 1 303 ? 3.992 61.833 63.910 1.00 52.06 303 GLN A CA 1
ATOM 2384 C C . GLN A 1 303 ? 5.469 62.212 63.899 1.00 52.06 303 GLN A C 1
ATOM 2386 O O . GLN A 1 303 ? 6.290 61.304 63.628 1.00 52.06 303 GLN A O 1
#